Protein 5Y69 (pdb70)

Solvent-accessible surface area: 15820 Å² total

InterPro domains:
  IPR001387 Cro/C1-type, helix-turn-helix domain [PF13443] (6-61)
  IPR010982 Lambda repressor-like, DNA-binding domain superfamily [G3DSA:1.10.260.40] (1-70)
  IPR010982 Lambda repressor-like, DNA-binding domain superfamily [SSF47413] (3-61)

Secondary structure (DSSP, 8-state):
--HHHHHHHHTT--HHHHHHHH---HHHHHHHHHS-GGG-BHHHHHHH------HHHHHHHHHHHHHHHS-GGGHHHHHHHHT---HHHHHHHHHHHHHHHHTT---PPP--HHHHTS--S-HHHHHHHHHHHHHHHHHHHHHHH-/---HHHHHHHHTT--HHHHHHHH---HHHHHHHHTS-GGG-BHHHHHHH------HHHHHHHHHHHHHTTS-GGGHHHHHHHHT---HHHHHHHHHHHHHHHHTT---PPP------S-HHHHHHHHHHHHHHHHHHHHHHH-

Nearest PDB structures (foldseek):
  5y69-assembly1_A  TM=1.007E+00  e=1.979E-20  Listeria monocytogenes J0161
  5y6a-assembly1_B  TM=9.832E-01  e=2.604E-18  Listeria monocytogenes J0161
  5y69-assembly1_B  TM=9.890E-01  e=1.212E-17  Listeria monocytogenes J0161
  5y69-assembly1_B  TM=1.007E+00  e=2.554E-19  Listeria monocytogenes J0161
  5y6a-assembly1_B  TM=9.874E-01  e=4.489E-18  Listeria monocytogenes J0161

B-factor: mean 33.03, std 12.99, range [14.13, 106.72]

Foldseek 3Di:
DFLVQVLQVVQPHDVVVLCVVPVQDPVNVVVVSPDQPVPDDLVNLVSCVVRVPDSVVSSVVSLVVNLQVDCLLPCNCVCVVVVDDDPVLSSLSSVLCVVCVVVVHDDHRDDQPVVVVDDDPDSRVVSVVVSVVSSVVSVVVVVVVD/DAQLVQVLQVVQVHDLVVLCVVPVPDSVVVVVVSPDQLVPDDLVNLVSSVVRVPPSVVSSVSSLLVNLLPDCLLVVNVVCVVVVADDPVLSSLSSVLCVVCVVVVHHDHHDDDDDDDPPSRVVSVVVSVVVSVVSVVVVVVVD

Sequence (289 aa):
IKLLDEFLKKHDLTRYQLSKLTGISQNTLKDQNEKPLNKYTVSILRSLSISGLSVSDVLFELEDIEKNSDDLAGFKHLLDKYKLSFPAQEFELYCLIKEFESANIEVLPFTFNRFENEEHVNIKKDVCKALENAITVLKEKKNELLTIKLLDEFLKKHDLTRYQLSKLTGISQNTLKDQNEKPLNKYTVSILRSLSISGLSVSDVLFELEDIEKNSDDLAGFKHLLDKYKLSFPAQEFELYCLIKEFESANIEVLPFTFNEEHVNIKKDVCKALENAITVLKEKKNELL

Organism: NCBI:txid330399

Radius of gyration: 22.34 Å; Cα contacts (8 Å, |Δi|>4): 302; chains: 2; bounding box: 37×75×50 Å

Structure (mmCIF, N/CA/C/O backbone):
data_5Y69
#
_entry.id   5Y69
#
_cell.length_a   55.049
_cell.length_b   56.529
_cell.length_c   90.326
_cell.angle_alpha   90.00
_cell.angle_beta   90.00
_cell.angle_gamma   90.00
#
_symmetry.space_group_name_H-M   'P 21 21 21'
#
loop_
_entity.id
_entity.type
_entity.pdbx_description
1 polymer 'chain A'
2 water water
#
loop_
_atom_site.group_PDB
_atom_site.id
_atom_site.type_symbol
_atom_site.label_atom_id
_atom_site.label_alt_id
_atom_site.label_comp_id
_atom_site.label_asym_id
_atom_site.label_entity_id
_atom_site.label_seq_id
_atom_site.pdbx_PDB_ins_code
_atom_site.Cartn_x
_atom_site.Cartn_y
_atom_site.Cartn_z
_atom_site.occupancy
_atom_site.B_iso_or_equiv
_atom_site.auth_seq_id
_atom_site.auth_comp_id
_atom_site.auth_asym_id
_atom_site.auth_atom_id
_atom_site.pdbx_PDB_model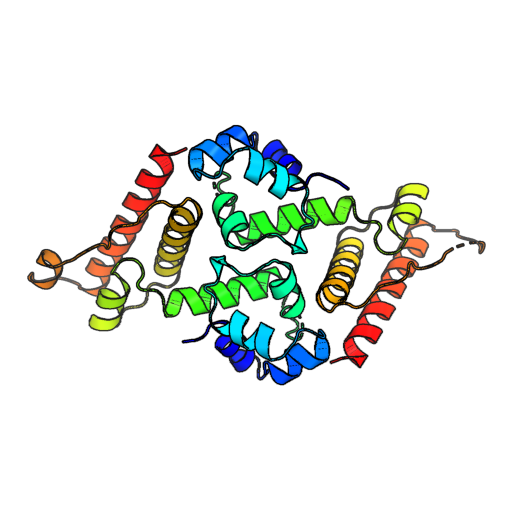_num
ATOM 1 N N . ILE A 1 5 ? 45.058 -4.921 42.707 1.00 75.35 3 ILE A N 1
ATOM 2 C CA . ILE A 1 5 ? 43.844 -4.676 41.938 1.00 70.50 3 ILE A CA 1
ATOM 3 C C . ILE A 1 5 ? 44.016 -3.407 41.097 1.00 59.31 3 ILE A C 1
ATOM 4 O O . ILE A 1 5 ? 43.400 -3.257 40.038 1.00 68.36 3 ILE A O 1
ATOM 9 N N . LYS A 1 6 ? 44.901 -2.532 41.563 1.00 44.76 4 LYS A N 1
ATOM 10 C CA . LYS A 1 6 ? 45.273 -1.292 40.877 1.00 28.99 4 LYS A CA 1
ATOM 11 C C . LYS A 1 6 ? 44.098 -0.314 40.864 1.00 25.91 4 LYS A C 1
ATOM 12 O O . LYS A 1 6 ? 43.210 -0.345 40.002 1.00 23.14 4 LYS A O 1
ATOM 18 N N . LEU A 1 7 ? 44.121 0.575 41.839 1.00 23.65 5 LEU A N 1
ATOM 19 C CA . LEU A 1 7 ? 42.999 1.438 42.118 1.00 19.51 5 LEU A CA 1
ATOM 20 C C . LEU A 1 7 ? 42.663 2.436 40.987 1.00 19.14 5 LEU A C 1
ATOM 21 O O . LEU A 1 7 ? 41.491 2.648 40.652 1.00 17.81 5 LEU A O 1
ATOM 26 N N . LEU A 1 8 ? 43.686 3.054 40.401 1.00 16.94 6 LEU A N 1
ATOM 27 C CA . LEU A 1 8 ? 43.452 4.076 39.394 1.00 22.02 6 LEU A CA 1
ATOM 28 C C . LEU A 1 8 ? 42.820 3.444 38.161 1.00 22.23 6 LEU A C 1
ATOM 29 O O . LEU A 1 8 ? 41.851 3.956 37.617 1.00 21.65 6 LEU A O 1
ATOM 34 N N . ASP A 1 9 ? 43.381 2.323 37.721 1.00 19.19 7 ASP A N 1
ATOM 35 C CA . ASP A 1 9 ? 42.821 1.625 36.570 1.00 23.10 7 ASP A CA 1
ATOM 36 C C . ASP A 1 9 ? 41.397 1.129 36.791 1.00 28.71 7 ASP A C 1
ATOM 37 O O . ASP A 1 9 ? 40.598 1.125 35.855 1.00 27.22 7 ASP A O 1
ATOM 42 N N . GLU A 1 10 ? 41.083 0.682 38.005 1.00 21.52 8 GLU A N 1
ATOM 43 C CA . GLU A 1 10 ? 39.732 0.208 38.281 1.00 26.76 8 GLU A CA 1
ATOM 44 C C . GLU A 1 10 ? 38.731 1.349 38.152 1.00 21.99 8 GLU A C 1
ATOM 45 O O . GLU A 1 10 ? 37.654 1.163 37.592 1.00 23.63 8 GLU A O 1
ATOM 51 N N . PHE A 1 11 ? 39.079 2.517 38.687 1.00 21.63 9 PHE A N 1
ATOM 52 C CA . PHE A 1 11 ? 38.194 3.674 38.592 1.00 24.43 9 PHE A CA 1
ATOM 53 C C . PHE A 1 11 ? 38.016 4.038 37.110 1.00 21.22 9 PHE A C 1
ATOM 54 O O . PHE A 1 11 ? 36.891 4.229 36.638 1.00 23.41 9 PHE A O 1
ATOM 62 N N . LEU A 1 12 ? 39.117 4.099 36.368 1.00 20.52 10 LEU A N 1
ATOM 63 C CA . LEU A 1 12 ? 39.062 4.529 34.969 1.00 30.12 10 LEU A CA 1
ATOM 64 C C . LEU A 1 12 ? 38.237 3.564 34.135 1.00 36.46 10 LEU A C 1
ATOM 65 O O . LEU A 1 12 ? 37.412 3.965 33.301 1.00 29.48 10 LEU A O 1
ATOM 70 N N . LYS A 1 13 ? 38.473 2.283 34.368 1.00 22.06 11 LYS A N 1
ATOM 71 C CA . LYS A 1 13 ? 37.761 1.238 33.644 1.00 27.60 11 LYS A CA 1
ATOM 72 C C . LYS A 1 13 ? 36.267 1.267 33.934 1.00 27.07 11 LYS A C 1
ATOM 73 O O . LYS A 1 13 ? 35.460 1.018 33.037 1.00 29.73 11 LYS A O 1
ATOM 79 N N . LYS A 1 14 ? 35.910 1.546 35.184 1.00 26.31 12 LYS A N 1
ATOM 80 C CA . LYS A 1 14 ? 34.501 1.665 35.570 1.00 37.73 12 LYS A CA 1
ATOM 81 C C . LYS A 1 14 ? 33.781 2.703 34.726 1.00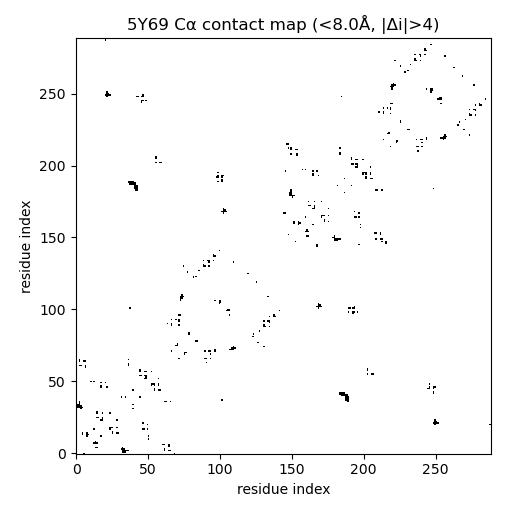 32.76 12 LYS A C 1
ATOM 82 O O . LYS A 1 14 ? 32.581 2.581 34.477 1.00 32.97 12 LYS A O 1
ATOM 88 N N . HIS A 1 15 ? 34.519 3.714 34.281 1.00 25.11 13 HIS A N 1
ATOM 89 C CA . HIS A 1 15 ? 33.945 4.808 33.494 1.00 29.85 13 HIS A CA 1
ATOM 90 C C . HIS A 1 15 ? 34.376 4.778 32.025 1.00 32.54 13 HIS A C 1
ATOM 91 O O . HIS A 1 15 ? 34.280 5.787 31.315 1.00 28.12 13 HIS A O 1
ATOM 98 N N . ASP A 1 16 ? 34.825 3.607 31.580 1.00 31.21 14 ASP A N 1
ATOM 99 C CA . ASP A 1 16 ? 35.295 3.393 30.212 1.00 33.99 14 ASP A CA 1
ATOM 100 C C . ASP A 1 16 ? 36.367 4.403 29.794 1.00 33.05 14 ASP A C 1
ATOM 101 O O . ASP A 1 16 ? 36.374 4.886 28.666 1.00 32.77 14 ASP A O 1
ATOM 106 N N . LEU A 1 17 ? 37.268 4.704 30.723 1.00 26.96 15 LEU A N 1
ATOM 107 C CA . LEU A 1 17 ? 38.398 5.601 30.490 1.00 26.51 15 LEU A CA 1
ATOM 108 C C . LEU A 1 17 ? 39.726 4.855 30.610 1.00 31.94 15 LEU A C 1
ATOM 109 O O . LEU A 1 17 ? 39.770 3.735 31.113 1.00 27.16 15 LEU A O 1
ATOM 114 N N . THR A 1 18 ? 40.803 5.494 30.162 1.00 24.20 16 THR A N 1
ATOM 115 C CA . THR A 1 18 ? 42.137 4.913 30.196 1.00 24.24 16 THR A CA 1
ATOM 116 C C . THR A 1 18 ? 43.153 5.898 30.772 1.00 27.08 16 THR A C 1
ATOM 117 O O . THR A 1 18 ? 42.916 7.105 30.791 1.00 25.37 16 THR A O 1
ATOM 121 N N . ARG A 1 19 ? 44.295 5.399 31.230 1.00 25.91 17 ARG A N 1
ATOM 122 C CA . ARG A 1 19 ? 45.375 6.289 31.651 1.00 29.34 17 ARG A CA 1
ATOM 123 C C . ARG A 1 19 ? 45.899 7.059 30.442 1.00 26.85 17 ARG A C 1
ATOM 124 O O . ARG A 1 19 ? 46.369 8.197 30.551 1.00 24.55 17 ARG A O 1
ATOM 132 N N . TYR A 1 20 ? 45.827 6.414 29.290 1.00 25.70 18 TYR A N 1
ATOM 133 C CA . TYR A 1 20 ? 46.146 7.069 28.029 1.00 26.86 18 TYR A CA 1
ATOM 134 C C . TYR A 1 20 ? 45.392 8.392 27.872 1.00 29.93 18 TYR A C 1
ATOM 135 O O . TYR A 1 20 ? 46.003 9.431 27.614 1.00 26.81 18 TYR A O 1
ATOM 144 N N . GLN A 1 21 ? 44.068 8.348 28.046 1.00 29.42 19 GLN A N 1
ATOM 145 C CA . GLN A 1 21 ? 43.230 9.550 27.921 1.00 25.70 19 GLN A CA 1
ATOM 146 C C . GLN A 1 21 ? 43.538 10.555 29.010 1.00 35.55 19 GLN A C 1
ATOM 147 O O . GLN A 1 21 ? 43.609 11.758 28.755 1.00 25.86 19 GLN A O 1
ATOM 153 N N . LEU A 1 22 ? 43.737 10.057 30.225 1.00 23.65 20 LEU A N 1
ATOM 154 C CA . LEU A 1 22 ? 43.987 10.931 31.361 1.00 24.02 20 LEU A CA 1
ATOM 155 C C . LEU A 1 22 ? 45.286 11.691 31.144 1.00 28.42 20 LEU A C 1
ATOM 156 O O . LEU A 1 22 ? 45.390 12.885 31.457 1.00 25.76 20 LEU A O 1
ATOM 161 N N . SER A 1 23 ? 46.273 11.000 30.583 1.00 25.98 21 SER A N 1
ATOM 162 C CA . SER A 1 23 ? 47.564 11.621 30.323 1.00 27.15 21 SER A CA 1
ATOM 163 C C . SER A 1 23 ? 47.446 12.701 29.249 1.00 28.45 21 SER A C 1
ATOM 164 O O . SER A 1 23 ? 48.055 13.759 29.354 1.00 30.12 21 SER A O 1
ATOM 167 N N . LYS A 1 24 ? 46.666 12.435 28.210 1.00 28.25 22 LYS A N 1
ATOM 168 C CA . LYS A 1 24 ? 46.489 13.427 27.147 1.00 29.96 22 LYS A CA 1
ATOM 169 C C . LYS A 1 24 ? 45.750 14.659 27.667 1.00 30.39 22 LYS A C 1
ATOM 170 O O . LYS A 1 24 ? 46.106 15.789 27.339 1.00 33.71 22 LYS A O 1
ATOM 176 N N . LEU A 1 25 ? 44.738 14.445 28.499 1.00 28.94 23 LEU A N 1
ATOM 177 C CA . LEU A 1 25 ? 43.943 15.566 28.994 1.00 31.49 23 LEU A CA 1
ATOM 178 C C . LEU A 1 25 ? 44.761 16.498 29.888 1.00 39.76 23 LEU A C 1
ATOM 179 O O . LEU A 1 25 ? 44.677 17.725 29.789 1.00 36.70 23 LEU A O 1
ATOM 184 N N . THR A 1 26 ? 45.561 15.889 30.752 1.00 29.91 24 THR A N 1
ATOM 185 C CA . THR A 1 26 ? 46.189 16.597 31.858 1.00 34.05 24 THR A CA 1
ATOM 186 C C . THR A 1 26 ? 47.637 16.987 31.624 1.00 36.24 24 THR A C 1
ATOM 187 O O . THR A 1 26 ? 48.149 17.863 32.305 1.00 35.81 24 THR A O 1
ATOM 191 N N . GLY A 1 27 ? 48.313 16.312 30.700 1.00 36.11 25 GLY A N 1
ATOM 192 C CA . GLY A 1 27 ? 49.729 16.564 30.491 1.00 40.15 25 GLY A CA 1
ATOM 193 C C . GLY A 1 27 ? 50.598 15.796 31.473 1.00 36.66 25 GLY A C 1
ATOM 194 O O . GLY A 1 27 ? 51.821 15.875 31.441 1.00 39.86 25 GLY A O 1
ATOM 195 N N . ILE A 1 28 ? 49.956 15.054 32.365 1.00 40.09 26 ILE A N 1
ATOM 196 C CA . ILE A 1 28 ? 50.666 14.199 33.305 1.00 37.28 26 ILE A CA 1
ATOM 197 C C . ILE A 1 28 ? 51.259 12.995 32.564 1.00 37.92 26 ILE A C 1
ATOM 198 O O . ILE A 1 28 ? 50.567 12.325 31.793 1.00 33.13 26 ILE A O 1
ATOM 203 N N . SER A 1 29 ? 52.535 12.711 32.800 1.00 35.63 27 SER A N 1
ATOM 204 C CA . SER A 1 29 ? 53.235 11.729 31.977 1.00 40.96 27 SER A CA 1
ATOM 205 C C . SER A 1 29 ? 52.753 10.296 32.175 1.00 36.29 27 SER A C 1
ATOM 206 O O . SER A 1 29 ? 52.176 9.957 33.210 1.00 33.71 27 SER A O 1
ATOM 209 N N . GLN A 1 30 ? 53.034 9.462 31.175 1.00 38.61 28 GLN A N 1
ATOM 210 C CA . GLN A 1 30 ? 52.627 8.051 31.155 1.00 46.50 28 GLN A CA 1
ATOM 211 C C . GLN A 1 30 ? 53.216 7.262 32.333 1.00 44.68 28 GLN A C 1
ATOM 212 O O . GLN A 1 30 ? 52.536 6.437 32.943 1.00 36.68 28 GLN A O 1
ATOM 218 N N . ASN A 1 31 ? 54.482 7.516 32.653 1.00 44.86 29 ASN A N 1
ATOM 219 C CA . ASN A 1 31 ? 55.128 6.807 33.757 1.00 43.09 29 ASN A CA 1
ATOM 220 C C . ASN A 1 31 ? 54.664 7.311 35.115 1.00 39.87 29 ASN A C 1
ATOM 221 O O . ASN A 1 31 ? 54.527 6.532 36.054 1.00 40.06 29 ASN A O 1
ATOM 226 N N . THR A 1 32 ? 54.413 8.614 35.220 1.00 44.88 30 THR A N 1
ATOM 227 C CA . THR A 1 32 ? 53.804 9.163 36.436 1.00 44.96 30 THR A CA 1
ATOM 228 C C . THR A 1 32 ? 52.469 8.479 36.742 1.00 38.08 30 THR A C 1
ATOM 229 O O . THR A 1 32 ? 52.166 8.151 37.895 1.00 30.63 30 THR A O 1
ATOM 233 N N . LEU A 1 33 ? 51.666 8.254 35.711 1.00 31.96 31 LEU A N 1
ATOM 234 C CA . LEU A 1 33 ? 50.368 7.634 35.927 1.00 27.98 31 LEU A CA 1
ATOM 235 C C . LEU A 1 33 ? 50.502 6.138 36.212 1.00 28.74 31 LEU A C 1
ATOM 236 O O . LEU A 1 33 ? 49.720 5.581 36.977 1.00 25.41 31 LEU A O 1
ATOM 241 N N . LYS A 1 34 ? 51.482 5.481 35.598 1.00 33.93 32 LYS A N 1
ATOM 242 C CA . LYS A 1 34 ? 51.755 4.091 35.947 1.00 35.32 32 LYS A CA 1
ATOM 243 C C . LYS A 1 34 ? 52.105 4.007 37.443 1.00 33.03 32 LYS A C 1
ATOM 244 O O . LYS A 1 34 ? 51.603 3.143 38.147 1.00 31.96 32 LYS A O 1
ATOM 250 N N . ASP A 1 35 ? 52.941 4.928 37.915 1.00 34.55 33 ASP A N 1
ATOM 251 C CA . ASP A 1 35 ? 53.238 5.063 39.346 1.00 35.06 33 ASP A CA 1
ATOM 252 C C . ASP A 1 35 ? 51.955 5.265 40.156 1.00 38.97 33 ASP A C 1
ATOM 253 O O . ASP A 1 35 ? 51.688 4.529 41.115 1.00 30.34 33 ASP A O 1
ATOM 258 N N . GLN A 1 36 ? 51.158 6.258 39.755 1.00 27.85 34 GLN A N 1
ATOM 259 C CA . GLN A 1 36 ? 49.898 6.557 40.438 1.00 24.35 34 GLN A CA 1
ATOM 260 C C . GLN A 1 36 ? 49.013 5.317 40.587 1.00 23.90 34 GLN A C 1
ATOM 261 O O . GLN A 1 36 ? 48.348 5.137 41.612 1.00 24.53 34 GLN A O 1
ATOM 267 N N . ASN A 1 37 ? 49.016 4.471 39.557 1.00 25.55 35 ASN A N 1
ATOM 268 C CA . ASN A 1 37 ? 48.238 3.233 39.524 1.00 21.46 35 ASN A CA 1
ATOM 269 C C . ASN A 1 37 ? 48.600 2.256 40.658 1.00 27.19 35 ASN A C 1
ATOM 270 O O . ASN A 1 37 ? 47.798 1.396 41.043 1.00 26.39 35 ASN A O 1
ATOM 275 N N . GLU A 1 38 ? 49.814 2.384 41.182 1.00 26.05 36 GLU A N 1
ATOM 276 C CA . GLU A 1 38 ? 50.291 1.485 42.224 1.00 28.47 36 GLU A CA 1
ATOM 277 C C . GLU A 1 38 ? 50.065 2.023 43.627 1.00 27.55 36 GLU A C 1
ATOM 278 O O . GLU A 1 38 ? 50.213 1.301 44.617 1.00 29.20 36 GLU A O 1
ATOM 284 N N . LYS A 1 39 ? 49.757 3.307 43.710 1.00 23.67 37 LYS A N 1
ATOM 285 C CA . LYS A 1 39 ? 49.642 3.983 45.006 1.00 22.36 37 LYS A CA 1
ATOM 286 C C . LYS A 1 39 ? 48.375 3.627 45.775 1.00 28.36 37 LYS A C 1
ATOM 287 O O . LYS A 1 39 ? 47.293 3.576 45.191 1.00 25.31 37 LYS A O 1
ATOM 293 N N . PRO A 1 40 ? 48.484 3.457 47.107 1.00 28.51 38 PRO A N 1
ATOM 294 C CA . PRO A 1 40 ? 47.255 3.332 47.903 1.00 22.54 38 PRO A CA 1
ATOM 295 C C . PRO A 1 40 ? 46.508 4.674 47.947 1.00 18.81 38 PRO A C 1
ATOM 296 O O . PRO A 1 40 ? 47.124 5.722 47.746 1.00 18.86 38 PRO A O 1
ATOM 300 N N . LEU A 1 41 ? 45.208 4.638 48.217 1.00 18.49 39 LEU A N 1
ATOM 301 C CA . LEU A 1 41 ? 44.409 5.859 48.191 1.00 17.49 39 LEU A CA 1
ATOM 302 C C . LEU A 1 41 ? 44.945 6.943 49.119 1.00 20.02 39 LEU A C 1
ATOM 303 O O . LEU A 1 41 ? 44.805 8.143 48.832 1.00 17.54 39 LEU A O 1
ATOM 308 N N . ASN A 1 42 ? 45.587 6.543 50.220 1.00 19.29 40 ASN A N 1
ATOM 309 C CA . ASN A 1 42 ? 46.068 7.531 51.172 1.00 17.33 40 ASN A CA 1
ATOM 310 C C . ASN A 1 42 ? 47.093 8.476 50.534 1.00 22.23 40 ASN A C 1
ATOM 311 O O . ASN A 1 42 ? 47.283 9.599 51.013 1.00 21.19 40 ASN A O 1
ATOM 316 N N . LYS A 1 43 ? 47.726 8.050 49.438 1.00 20.04 41 LYS A N 1
ATOM 317 C CA . LYS A 1 43 ? 48.733 8.911 48.790 1.00 20.83 41 LYS A CA 1
ATOM 318 C C . LYS A 1 43 ? 48.147 9.856 47.717 1.00 16.40 41 LYS A C 1
ATOM 319 O O . LYS A 1 43 ? 48.840 10.747 47.203 1.00 23.44 41 LYS A O 1
ATOM 325 N N . TYR A 1 44 ? 46.876 9.680 47.386 1.00 14.93 42 TYR A N 1
ATOM 326 C CA . TYR A 1 44 ? 46.248 10.503 46.355 1.00 16.12 42 TYR A CA 1
ATOM 327 C C . TYR A 1 44 ? 46.126 11.949 46.800 1.00 22.66 42 TYR A C 1
ATOM 328 O O . TYR A 1 44 ? 45.740 12.223 47.933 1.00 21.49 42 TYR A O 1
ATOM 337 N N . THR A 1 45 ? 46.445 12.871 45.905 1.00 16.68 43 THR A N 1
ATOM 338 C CA . THR A 1 45 ? 46.289 14.288 46.197 1.00 18.70 43 THR A CA 1
ATOM 339 C C . THR A 1 45 ? 44.945 14.798 45.688 1.00 16.75 43 THR A C 1
ATOM 340 O O . THR A 1 45 ? 44.317 14.189 44.810 1.00 20.29 43 THR A O 1
ATOM 344 N N . VAL A 1 46 ? 44.514 15.935 46.214 1.00 17.89 44 VAL A N 1
ATOM 345 C CA . VAL A 1 46 ? 43.298 16.559 45.710 1.00 18.04 44 VAL A CA 1
ATOM 346 C C . VAL A 1 46 ? 43.485 16.883 44.218 1.00 20.06 44 VAL A C 1
ATOM 347 O O . VAL A 1 46 ? 42.538 16.795 43.440 1.00 19.12 44 VAL A O 1
ATOM 351 N N . SER A 1 47 ? 44.714 17.192 43.815 1.00 19.98 45 SER A N 1
ATOM 352 C CA . SER A 1 47 ? 44.987 17.480 42.400 1.00 20.97 45 SER A CA 1
ATOM 353 C C . SER A 1 47 ? 44.580 16.290 41.491 1.00 18.64 45 SER A C 1
ATOM 354 O O . SER A 1 47 ? 43.910 16.485 40.470 1.00 18.93 45 SER A O 1
ATOM 357 N N . ILE A 1 48 ? 44.958 15.066 41.880 1.00 18.05 46 ILE A N 1
ATOM 358 C CA . ILE A 1 48 ? 44.581 13.870 41.131 1.00 18.23 46 ILE A CA 1
ATOM 359 C C . ILE A 1 48 ? 43.070 13.641 41.164 1.00 19.45 46 ILE A C 1
ATOM 360 O O . ILE A 1 48 ? 42.461 13.250 40.157 1.00 18.93 46 ILE A O 1
ATOM 365 N N . LEU A 1 49 ? 42.449 13.920 42.309 1.00 17.88 47 LEU A N 1
ATOM 366 C CA . LEU A 1 49 ? 40.998 13.797 42.406 1.00 17.69 47 LEU A CA 1
ATOM 367 C C . LEU A 1 49 ? 40.321 14.760 41.451 1.00 19.37 47 LEU A C 1
ATOM 368 O O . LEU A 1 49 ? 39.313 14.413 40.826 1.00 18.79 47 LEU A O 1
ATOM 373 N N . ARG A 1 50 ? 40.865 15.971 41.354 1.00 18.07 48 ARG A N 1
ATOM 374 C CA . ARG A 1 50 ? 40.323 16.978 40.450 1.00 17.27 48 ARG A CA 1
ATOM 375 C C . ARG A 1 50 ? 40.473 16.597 38.976 1.00 17.94 48 ARG A C 1
ATOM 376 O O . ARG A 1 50 ? 39.585 16.877 38.173 1.00 22.02 48 ARG A O 1
ATOM 384 N N . SER A 1 51 ? 41.604 15.994 38.624 1.00 19.93 49 SER A N 1
ATOM 385 C CA . SER A 1 51 ? 41.839 15.539 37.251 1.00 22.84 49 SER A CA 1
ATOM 386 C C . SER A 1 51 ? 40.848 14.447 36.852 1.00 22.56 49 SER A C 1
ATOM 387 O O . SER A 1 51 ? 40.275 14.467 35.751 1.00 19.66 49 SER A O 1
ATOM 390 N N . LEU A 1 52 ? 40.652 13.496 37.756 1.00 17.94 50 LEU A N 1
ATOM 391 C CA . LEU A 1 52 ? 39.676 12.430 37.562 1.00 22.89 50 LEU A CA 1
ATOM 392 C C . LEU A 1 52 ? 38.244 12.976 37.499 1.00 23.27 50 LEU A C 1
ATOM 393 O O . LEU A 1 52 ? 37.418 12.454 36.756 1.00 22.15 50 LEU A O 1
ATOM 398 N N . SER A 1 53 ? 37.958 14.007 38.295 1.00 16.44 51 SER A N 1
ATOM 399 C CA . SER A 1 53 ? 36.654 14.647 38.272 1.00 17.13 51 SER A CA 1
ATOM 400 C C . SER A 1 53 ? 36.425 15.241 36.888 1.00 25.18 51 SER A C 1
ATOM 401 O O . SER A 1 53 ? 35.348 15.113 36.303 1.00 22.91 51 SER A O 1
ATOM 412 N N . ILE A 1 55 ? 37.789 14.491 33.943 1.00 23.22 53 ILE A N 1
ATOM 413 C CA . ILE A 1 55 ? 37.657 13.565 32.830 1.00 22.70 53 ILE A CA 1
ATOM 414 C C . ILE A 1 55 ? 36.409 12.688 32.961 1.00 27.89 53 ILE A C 1
ATOM 415 O O . ILE A 1 55 ? 35.859 12.241 31.960 1.00 24.09 53 ILE A O 1
ATOM 420 N N . SER A 1 56 ? 35.948 12.460 34.186 1.00 25.02 54 SER A N 1
ATOM 421 C CA . SER A 1 56 ? 34.876 11.489 34.405 1.00 27.11 54 SER A CA 1
ATOM 422 C C . SER A 1 56 ? 33.500 12.134 34.478 1.00 29.02 54 SER A C 1
ATOM 423 O O . SER A 1 56 ? 32.486 11.453 34.303 1.00 25.13 54 SER A O 1
ATOM 426 N N . GLY A 1 57 ? 33.466 13.434 34.766 1.00 28.64 55 GLY A N 1
ATOM 427 C CA . GLY A 1 57 ? 32.208 14.130 35.001 1.00 30.94 55 GLY A CA 1
ATOM 428 C C . GLY A 1 57 ? 31.645 14.008 36.413 1.00 26.96 55 GLY A C 1
ATOM 429 O O . GLY A 1 57 ? 30.589 14.530 36.706 1.00 30.16 55 GLY A O 1
ATOM 430 N N . LEU A 1 58 ? 32.336 13.300 37.295 1.00 25.08 56 LEU A N 1
ATOM 431 C CA . LEU A 1 58 ? 31.890 13.189 38.680 1.00 20.06 56 LEU A CA 1
ATOM 432 C C . LEU A 1 58 ? 32.423 14.358 39.477 1.00 24.77 56 LEU A C 1
ATOM 433 O O . LEU A 1 58 ? 33.499 14.860 39.158 1.00 24.27 56 LEU A O 1
ATOM 438 N N . SER A 1 59 ? 31.699 14.782 40.513 1.00 22.60 57 SER A N 1
ATOM 439 C CA . SER A 1 59 ? 32.229 15.775 41.446 1.00 24.66 57 SER A CA 1
ATOM 440 C C . SER A 1 59 ? 33.494 15.215 42.091 1.00 26.01 57 SER A C 1
ATOM 441 O O . SER A 1 59 ? 33.686 14.002 42.132 1.00 20.98 57 SER A O 1
ATOM 444 N N . VAL A 1 60 ? 34.366 16.088 42.584 1.00 19.72 58 VAL A N 1
ATOM 445 C CA . VAL A 1 60 ? 35.512 15.624 43.359 1.00 21.43 58 VAL A CA 1
ATOM 446 C C . VAL A 1 60 ? 35.060 14.698 44.496 1.00 23.10 58 VAL A C 1
ATOM 447 O O . VAL A 1 60 ? 35.644 13.626 44.713 1.00 23.12 58 VAL A O 1
ATOM 451 N N . SER A 1 61 ? 34.007 15.106 45.205 1.00 23.18 59 SER A N 1
ATOM 452 C CA . SER A 1 61 ? 33.442 14.288 46.278 1.00 24.05 59 SER A CA 1
ATOM 453 C C . SER A 1 61 ? 33.060 12.875 45.822 1.00 25.97 59 SER A C 1
ATOM 454 O O . SER A 1 61 ? 33.342 11.894 46.515 1.00 21.74 59 SER A O 1
ATOM 457 N N . ASP A 1 62 ? 32.406 12.778 44.667 1.00 24.93 60 ASP A N 1
ATOM 458 C CA . ASP A 1 62 ? 31.946 11.484 44.178 1.00 24.42 60 ASP A CA 1
ATOM 459 C C . ASP A 1 62 ? 33.106 10.648 43.643 1.00 21.34 60 ASP A C 1
ATOM 460 O O . ASP A 1 62 ? 33.091 9.425 43.768 1.00 22.81 60 ASP A O 1
ATOM 465 N N . VAL A 1 63 ? 34.107 11.294 43.045 1.00 15.44 61 VAL A N 1
ATOM 466 C CA . VAL A 1 63 ? 35.336 10.585 42.678 1.00 16.59 61 VAL A CA 1
ATOM 467 C C . VAL A 1 63 ? 35.986 9.942 43.916 1.00 20.99 61 VAL A C 1
ATOM 468 O O . VAL A 1 63 ? 36.333 8.770 43.891 1.00 15.37 61 VAL A O 1
ATOM 472 N N . LEU A 1 64 ? 36.157 10.704 44.997 1.00 16.89 62 LEU A N 1
ATOM 473 C CA . LEU A 1 64 ? 36.765 10.161 46.211 1.00 18.72 62 LEU A CA 1
ATOM 474 C C . LEU A 1 64 ? 35.958 8.983 46.762 1.00 20.44 62 LEU A C 1
ATOM 475 O O . LEU A 1 64 ? 36.537 7.974 47.179 1.00 19.86 62 LEU A O 1
ATOM 480 N N . PHE A 1 65 ? 34.632 9.099 46.738 1.00 20.23 63 PHE A N 1
ATOM 481 C CA . PHE A 1 65 ? 33.788 8.034 47.261 1.00 20.96 63 PHE A CA 1
ATOM 482 C C . PHE A 1 65 ? 33.919 6.752 46.439 1.00 19.42 63 PHE A C 1
ATOM 483 O O . PHE A 1 65 ? 34.010 5.662 47.011 1.00 21.09 63 PHE A O 1
ATOM 491 N N . GLU A 1 66 ? 33.923 6.866 45.111 1.00 22.14 64 GLU A N 1
ATOM 492 C CA . GLU A 1 66 ? 34.113 5.681 44.265 1.00 22.54 64 GLU A CA 1
ATOM 493 C C . GLU A 1 66 ? 35.485 5.044 44.490 1.00 23.49 64 GLU A C 1
ATOM 494 O O . GLU A 1 66 ? 35.592 3.816 44.540 1.00 18.40 64 GLU A O 1
ATOM 500 N N . LEU A 1 67 ? 36.523 5.860 44.659 1.00 17.21 65 LEU A N 1
ATOM 501 C CA . LEU A 1 67 ? 37.861 5.303 44.955 1.00 20.56 65 LEU A CA 1
ATOM 502 C C . LEU A 1 67 ? 37.898 4.604 46.321 1.00 17.81 65 LEU A C 1
ATOM 503 O O . LEU A 1 67 ? 38.531 3.545 46.472 1.00 18.34 65 LEU A O 1
ATOM 508 N N . GLU A 1 68 ? 37.232 5.201 47.312 1.00 16.35 66 GLU A N 1
ATOM 509 C CA . GLU A 1 68 ? 37.128 4.591 48.633 1.00 21.93 66 GLU A CA 1
ATOM 510 C C . GLU A 1 68 ? 36.430 3.244 48.525 1.00 20.79 66 GLU A C 1
ATOM 511 O O . GLU A 1 68 ? 36.858 2.255 49.125 1.00 19.22 66 GLU A O 1
ATOM 517 N N . ASP A 1 69 ? 35.346 3.221 47.756 1.00 20.62 67 ASP A N 1
ATOM 518 C CA . ASP A 1 69 ? 34.556 2.006 47.582 1.00 23.97 67 ASP A CA 1
ATOM 519 C C . ASP A 1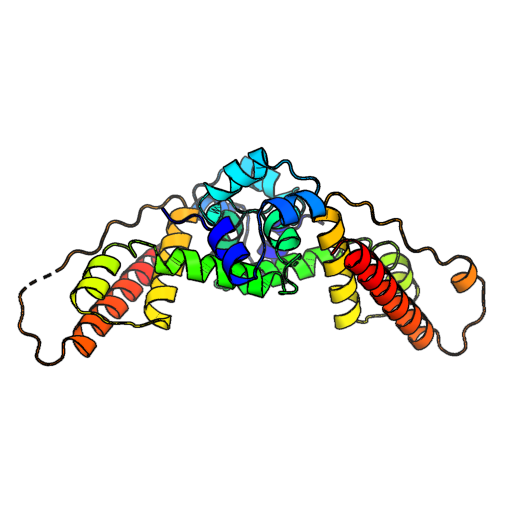 69 ? 35.365 0.894 46.890 1.00 22.05 67 ASP A C 1
ATOM 520 O O . ASP A 1 69 ? 35.309 -0.277 47.289 1.00 21.86 67 ASP A O 1
ATOM 525 N N . ILE A 1 70 ? 36.126 1.264 45.871 1.00 19.66 68 ILE A N 1
ATOM 526 C CA . ILE A 1 70 ? 37.030 0.314 45.221 1.00 23.23 68 ILE A CA 1
ATOM 527 C C . ILE A 1 70 ? 38.096 -0.181 46.186 1.00 20.54 68 ILE A C 1
ATOM 528 O O . ILE A 1 70 ? 38.353 -1.390 46.270 1.00 22.64 68 ILE A O 1
ATOM 533 N N . GLU A 1 71 ? 38.720 0.730 46.925 1.00 17.33 69 GLU A N 1
ATOM 534 C CA . GLU A 1 71 ? 39.748 0.312 47.869 1.00 20.46 69 GLU A CA 1
ATOM 535 C C . GLU A 1 71 ? 39.152 -0.594 48.941 1.00 21.35 69 GLU A C 1
ATOM 536 O O . GLU A 1 71 ? 39.729 -1.651 49.259 1.00 21.44 69 GLU A O 1
ATOM 542 N N . LYS A 1 72 ? 38.004 -0.184 49.492 1.00 16.85 70 LYS A N 1
ATOM 543 C CA . LYS A 1 72 ? 37.324 -0.960 50.529 1.00 20.59 70 LYS A CA 1
ATOM 544 C C . LYS A 1 72 ? 37.083 -2.417 50.094 1.00 22.66 70 LYS A C 1
ATOM 545 O O . LYS A 1 72 ? 37.241 -3.349 50.896 1.00 21.31 70 LYS A O 1
ATOM 551 N N . ASN A 1 73 ? 36.712 -2.615 48.833 1.00 22.63 71 ASN A N 1
ATOM 552 C CA . ASN A 1 73 ? 36.424 -3.957 48.335 1.00 23.79 71 ASN A CA 1
ATOM 553 C C . ASN A 1 73 ? 37.657 -4.828 48.097 1.00 27.34 71 ASN A C 1
ATOM 554 O O . ASN A 1 73 ? 37.529 -6.033 47.903 1.00 28.86 71 ASN A O 1
ATOM 559 N N . SER A 1 74 ? 38.854 -4.251 48.116 1.00 23.99 72 SER A N 1
ATOM 560 C CA . SER A 1 74 ? 40.041 -5.102 48.030 1.00 32.94 72 SER A CA 1
ATOM 561 C C . SER A 1 74 ? 40.826 -5.112 49.345 1.00 29.80 72 SER A C 1
ATOM 562 O O . SER A 1 74 ? 41.809 -5.834 49.487 1.00 31.17 72 SER A O 1
ATOM 565 N N . ASP A 1 75 ? 40.355 -4.352 50.321 1.00 24.06 73 ASP A N 1
ATOM 566 C CA . ASP A 1 75 ? 41.063 -4.225 51.591 1.00 25.30 73 ASP A CA 1
ATOM 567 C C . ASP A 1 75 ? 40.845 -5.432 52.519 1.00 27.11 73 ASP A C 1
ATOM 568 O O . ASP A 1 75 ? 39.781 -6.055 52.521 1.00 22.89 73 ASP A O 1
ATOM 573 N N . ASP A 1 76 ? 41.853 -5.744 53.329 1.00 26.65 74 ASP A N 1
ATOM 574 C CA . ASP A 1 76 ? 41.769 -6.897 54.229 1.00 28.10 74 ASP A CA 1
ATOM 575 C C . ASP A 1 76 ? 40.715 -6.688 55.313 1.00 21.73 74 ASP A C 1
ATOM 576 O O . ASP A 1 76 ? 40.259 -7.646 55.938 1.00 20.26 74 ASP A O 1
ATOM 581 N N . LEU A 1 77 ? 40.337 -5.420 55.521 1.00 18.67 75 LEU A N 1
ATOM 582 C CA . LEU A 1 77 ? 39.407 -5.005 56.576 1.00 21.86 75 LEU A CA 1
ATOM 583 C C . LEU A 1 77 ? 39.791 -5.618 57.909 1.00 22.63 75 LEU A C 1
ATOM 584 O O . LEU A 1 77 ? 38.935 -6.131 58.641 1.00 20.85 75 LEU A O 1
ATOM 589 N N . ALA A 1 78 ? 41.089 -5.579 58.197 1.00 20.79 76 ALA A N 1
ATOM 590 C CA . ALA A 1 78 ? 41.625 -6.070 59.461 1.00 30.26 76 ALA A CA 1
ATOM 591 C C . ALA A 1 78 ? 41.132 -7.477 59.780 1.00 27.50 76 ALA A C 1
ATOM 592 O O . ALA A 1 78 ? 40.747 -7.752 60.915 1.00 26.68 76 ALA A O 1
ATOM 594 N N . GLY A 1 79 ? 41.095 -8.350 58.776 1.00 21.21 77 GLY A N 1
ATOM 595 C CA . GLY A 1 79 ? 40.686 -9.724 59.011 1.00 22.35 77 GLY A CA 1
ATOM 596 C C . GLY A 1 79 ? 39.253 -10.092 58.647 1.00 24.41 77 GLY A C 1
ATOM 597 O O . GLY A 1 79 ? 38.900 -11.278 58.602 1.00 25.84 77 GLY A O 1
ATOM 598 N N . PHE A 1 80 ? 38.413 -9.096 58.394 1.00 22.57 78 PHE A N 1
ATOM 599 C CA . PHE A 1 80 ? 37.013 -9.388 58.104 1.00 24.99 78 PHE A CA 1
ATOM 600 C C . PHE A 1 80 ? 36.790 -9.813 56.674 1.00 25.07 78 PHE A C 1
ATOM 601 O O . PHE A 1 80 ? 35.801 -10.466 56.396 1.00 23.90 78 PHE A O 1
ATOM 609 N N . LYS A 1 81 ? 37.696 -9.446 55.766 1.00 21.15 79 LYS A N 1
ATOM 610 C CA . LYS A 1 81 ? 37.551 -9.874 54.375 1.00 25.02 79 LYS A CA 1
ATOM 611 C C . LYS A 1 81 ? 37.439 -11.401 54.296 1.00 26.41 79 LYS A C 1
ATOM 612 O O . LYS A 1 81 ? 36.581 -11.935 53.601 1.00 24.74 79 LYS A O 1
ATOM 618 N N . HIS A 1 82 ? 38.320 -12.081 55.021 1.00 23.50 80 HIS A N 1
ATOM 619 C CA . HIS A 1 82 ? 38.307 -13.535 55.118 1.00 24.07 80 HIS A CA 1
ATOM 620 C C . HIS A 1 82 ? 36.929 -14.063 55.549 1.00 22.29 80 HIS A C 1
ATOM 621 O O . HIS A 1 82 ? 36.368 -14.973 54.927 1.00 28.60 80 HIS A O 1
ATOM 628 N N . LEU A 1 83 ? 36.388 -13.472 56.606 1.00 21.18 81 LEU A N 1
ATOM 629 C CA . LEU A 1 83 ? 35.133 -13.924 57.190 1.00 24.59 81 LEU A CA 1
ATOM 630 C C . LEU A 1 83 ? 33.962 -13.641 56.240 1.00 25.44 81 LEU A C 1
ATOM 631 O O . LEU A 1 83 ? 33.062 -14.467 56.080 1.00 30.09 81 LEU A O 1
ATOM 636 N N . LEU A 1 84 ? 33.995 -12.483 55.589 1.00 22.85 82 LEU A N 1
ATOM 637 C CA . LEU A 1 84 ? 32.937 -12.112 54.637 1.00 26.73 82 LEU A CA 1
ATOM 638 C C . LEU A 1 84 ? 32.982 -12.938 53.343 1.00 26.05 82 LEU A C 1
ATOM 639 O O . LEU A 1 84 ? 31.944 -13.341 52.802 1.00 30.87 82 LEU A O 1
ATOM 644 N N . ASP A 1 85 ? 34.183 -13.172 52.835 1.00 24.68 83 ASP A N 1
ATOM 645 C CA . ASP A 1 85 ? 34.334 -14.023 51.659 1.00 29.87 83 ASP A CA 1
ATOM 646 C C . ASP A 1 85 ? 33.928 -15.460 51.983 1.00 35.38 83 ASP A C 1
ATOM 647 O O . ASP A 1 85 ? 33.164 -16.086 51.238 1.00 30.23 83 ASP A O 1
ATOM 652 N N . LYS A 1 86 ? 34.425 -15.975 53.106 1.00 33.09 84 LYS A N 1
ATOM 653 C CA . LYS A 1 86 ? 34.184 -17.375 53.458 1.00 34.31 84 LYS A CA 1
ATOM 654 C C . LYS A 1 86 ? 32.699 -17.694 53.548 1.00 33.09 84 LYS A C 1
ATOM 655 O O . LYS A 1 86 ? 32.222 -18.663 52.951 1.00 38.11 84 LYS A O 1
ATOM 661 N N . TYR A 1 87 ? 31.967 -16.871 54.288 1.00 30.20 85 TYR A N 1
ATOM 662 C CA . TYR A 1 87 ? 30.568 -17.152 54.550 1.00 34.24 85 TYR A CA 1
ATOM 663 C C . TYR A 1 87 ? 29.645 -16.467 53.546 1.00 32.42 85 TYR A C 1
ATOM 664 O O . TYR A 1 87 ? 28.423 -16.590 53.652 1.00 32.03 85 TYR A O 1
ATOM 673 N N . LYS A 1 88 ? 30.236 -15.741 52.594 1.00 29.91 86 LYS A N 1
ATOM 674 C CA . LYS A 1 88 ? 29.494 -15.122 51.491 1.00 28.49 86 LYS A CA 1
ATOM 675 C C . LYS A 1 88 ? 28.465 -14.118 51.990 1.00 29.06 86 LYS A C 1
ATOM 676 O O . LYS A 1 88 ? 27.291 -14.172 51.607 1.00 29.56 86 LYS A O 1
ATOM 682 N N . LEU A 1 89 ? 28.919 -13.205 52.841 1.00 25.47 87 LEU A N 1
ATOM 683 C CA . LEU A 1 89 ? 28.053 -12.206 53.453 1.00 26.36 87 LEU A CA 1
ATOM 684 C C . LEU A 1 89 ? 28.393 -10.796 53.005 1.00 27.42 87 LEU A C 1
ATOM 685 O O . LEU A 1 89 ? 29.529 -10.507 52.637 1.00 27.47 87 LEU A O 1
ATOM 690 N N . SER A 1 90 ? 27.401 -9.918 53.048 1.00 27.67 88 SER A N 1
ATOM 691 C CA . SER A 1 90 ? 27.591 -8.523 52.661 1.00 27.28 88 SER A CA 1
ATOM 692 C C . SER A 1 90 ? 26.843 -7.593 53.609 1.00 26.98 88 SER A C 1
ATOM 693 O O . SER A 1 90 ? 25.621 -7.686 53.741 1.00 26.92 88 SER A O 1
ATOM 696 N N . PHE A 1 91 ? 27.586 -6.719 54.278 1.00 21.62 89 PHE A N 1
ATOM 697 C CA . PHE A 1 91 ? 27.004 -5.690 55.138 1.00 21.26 89 PHE A CA 1
ATOM 698 C C . PHE A 1 91 ? 27.577 -4.335 54.756 1.00 23.51 89 PHE A C 1
ATOM 699 O O . PHE A 1 91 ? 28.454 -3.817 55.459 1.00 23.07 89 PHE A O 1
ATOM 707 N N . PRO A 1 92 ? 27.087 -3.758 53.648 1.00 26.53 90 PRO A N 1
ATOM 708 C CA . PRO A 1 92 ? 27.727 -2.587 53.031 1.00 24.18 90 PRO A CA 1
ATOM 709 C C . PRO A 1 92 ? 28.023 -1.421 53.990 1.00 24.97 90 PRO A C 1
ATOM 710 O O . PRO A 1 92 ? 29.161 -0.967 54.021 1.00 21.64 90 PRO A O 1
ATOM 714 N N . ALA A 1 93 ? 27.033 -0.946 54.741 1.00 23.27 91 ALA A N 1
ATOM 715 C CA . ALA A 1 93 ? 27.240 0.207 55.630 1.00 24.96 91 ALA A CA 1
ATOM 716 C C . ALA A 1 93 ? 28.297 -0.073 56.718 1.00 25.02 91 ALA A C 1
ATOM 717 O O . ALA A 1 93 ? 29.170 0.765 57.004 1.00 21.64 91 ALA A O 1
ATOM 719 N N . GLN A 1 94 ? 28.211 -1.244 57.336 1.00 20.08 92 GLN A N 1
ATOM 720 C CA . GLN A 1 94 ? 29.138 -1.600 58.403 1.00 19.19 92 GLN A CA 1
ATOM 721 C C . GLN A 1 94 ? 30.555 -1.820 57.890 1.00 19.72 92 GLN A C 1
ATOM 722 O O . GLN A 1 94 ? 31.533 -1.393 58.529 1.00 20.09 92 GLN A O 1
ATOM 728 N N . GLU A 1 95 ? 30.670 -2.485 56.747 1.00 19.84 93 GLU A N 1
ATOM 729 C CA . GLU A 1 95 ? 31.983 -2.733 56.145 1.00 17.70 93 GLU A CA 1
ATOM 730 C C . GLU A 1 95 ? 32.665 -1.420 55.834 1.00 14.48 93 GLU A C 1
ATOM 731 O O . GLU A 1 95 ? 33.869 -1.287 56.027 1.00 18.91 93 GLU A O 1
ATOM 737 N N . PHE A 1 96 ? 31.902 -0.473 55.306 1.00 18.57 94 PHE A N 1
ATOM 738 C CA . PHE A 1 96 ? 32.465 0.827 54.961 1.00 19.55 94 PHE A CA 1
ATOM 739 C C . PHE A 1 96 ? 32.886 1.622 56.201 1.00 23.62 94 PHE A C 1
ATOM 740 O O . PHE A 1 96 ? 33.945 2.268 56.212 1.00 20.10 94 PHE A O 1
ATOM 748 N N . GLU A 1 97 ? 32.037 1.603 57.224 1.00 18.63 95 GLU A N 1
ATOM 749 C CA . GLU A 1 97 ? 32.377 2.230 58.496 1.00 20.11 95 GLU A CA 1
ATOM 750 C C . GLU A 1 97 ? 33.668 1.617 59.083 1.00 20.82 95 GLU A C 1
ATOM 751 O O . GLU A 1 97 ? 34.526 2.333 59.590 1.00 15.32 95 GLU A O 1
ATOM 757 N N . LEU A 1 98 ? 33.798 0.293 59.037 1.00 17.13 96 LEU A N 1
ATOM 758 C CA . LEU A 1 98 ? 35.009 -0.355 59.544 1.00 18.01 96 LEU A CA 1
ATOM 759 C C . LEU A 1 98 ? 36.224 0.100 58.720 1.00 20.30 96 LEU A C 1
ATOM 760 O O . LEU A 1 98 ? 37.282 0.449 59.260 1.00 17.17 96 LEU A O 1
ATOM 765 N N . TYR A 1 99 ? 36.059 0.087 57.404 1.00 18.54 97 TYR A N 1
ATOM 766 C CA . TYR A 1 99 ? 37.089 0.559 56.498 1.00 20.02 97 TYR A CA 1
ATOM 767 C C . TYR A 1 99 ? 37.544 1.989 56.819 1.00 19.47 97 TYR A C 1
ATOM 768 O O . TYR A 1 99 ? 38.755 2.264 56.869 1.00 20.39 97 TYR A O 1
ATOM 777 N N . CYS A 1 100 ? 36.593 2.905 57.014 1.00 17.02 98 CYS A N 1
ATOM 778 C CA . CYS A 1 100 ? 36.962 4.295 57.293 1.00 21.86 98 CYS A CA 1
ATOM 779 C C . CYS A 1 100 ? 37.765 4.430 58.591 1.00 22.49 98 CYS A C 1
ATOM 780 O O . CYS A 1 100 ? 38.758 5.184 58.641 1.00 19.48 98 CYS A O 1
ATOM 783 N N . LEU A 1 101 ? 37.354 3.696 59.625 1.00 19.92 99 LEU A N 1
ATOM 784 C CA . LEU A 1 101 ? 38.069 3.698 60.911 1.00 18.01 99 LEU A CA 1
ATOM 785 C C . LEU A 1 101 ? 39.494 3.165 60.761 1.00 19.05 99 LEU A C 1
ATOM 786 O O . LEU A 1 101 ? 40.437 3.748 61.288 1.00 17.25 99 LEU A O 1
ATOM 791 N N . ILE A 1 102 ? 39.646 2.048 60.054 1.00 14.71 100 ILE A N 1
ATOM 792 C CA . ILE A 1 102 ? 40.955 1.489 59.784 1.00 19.44 100 ILE A CA 1
ATOM 793 C C . ILE A 1 102 ? 41.847 2.496 59.071 1.00 16.47 100 ILE A C 1
ATOM 794 O O . ILE A 1 102 ? 43.023 2.646 59.413 1.00 17.02 100 ILE A O 1
ATOM 799 N N . LYS A 1 103 ? 41.294 3.187 58.079 1.00 16.24 101 LYS A N 1
ATOM 800 C CA . LYS A 1 103 ? 42.101 4.163 57.348 1.00 17.72 101 LYS A CA 1
ATOM 801 C C . LYS A 1 103 ? 42.394 5.417 58.164 1.00 20.99 101 LYS A C 1
ATOM 802 O O . LYS A 1 103 ? 43.419 6.067 57.939 1.00 16.70 101 LYS A O 1
ATOM 808 N N . GLU A 1 104 ? 41.527 5.764 59.111 1.00 19.00 102 GLU A N 1
ATOM 809 C CA . GLU A 1 104 ? 41.856 6.855 60.038 1.00 21.64 102 GLU A CA 1
ATOM 810 C C . GLU A 1 104 ? 43.098 6.521 60.884 1.00 19.83 102 GLU A C 1
ATOM 811 O O . GLU A 1 104 ? 44.044 7.300 60.963 1.00 21.49 102 GLU A O 1
ATOM 817 N N . PHE A 1 105 ? 43.084 5.355 61.517 1.00 17.18 103 PHE A N 1
ATOM 818 C CA . PHE A 1 105 ? 44.242 4.907 62.298 1.00 20.80 103 PHE A CA 1
ATOM 819 C C . PHE A 1 105 ? 45.524 4.869 61.461 1.00 25.42 103 PHE A C 1
ATOM 820 O O . PHE A 1 105 ? 46.584 5.280 61.932 1.00 25.40 103 PHE A O 1
ATOM 828 N N . GLU A 1 106 ? 45.422 4.381 60.227 1.00 17.60 104 GLU A N 1
ATOM 829 C CA . GLU A 1 106 ? 46.585 4.342 59.340 1.00 20.28 104 GLU A CA 1
ATOM 830 C C . GLU A 1 106 ? 47.113 5.742 59.094 1.00 24.66 104 GLU A C 1
ATOM 831 O O . GLU A 1 106 ? 48.321 5.962 59.081 1.00 22.93 104 GLU A O 1
ATOM 837 N N . SER A 1 107 ? 46.209 6.700 58.917 1.00 20.92 105 SER A N 1
ATOM 838 C CA . SER A 1 107 ? 46.645 8.068 58.637 1.00 20.88 105 SER A CA 1
ATOM 839 C C . SER A 1 107 ? 47.333 8.694 59.850 1.00 25.97 105 SER A C 1
ATOM 840 O O . SER A 1 107 ? 48.093 9.648 59.704 1.00 27.60 105 SER A O 1
ATOM 843 N N . ALA A 1 108 ? 47.055 8.157 61.037 1.00 23.30 106 ALA A N 1
ATOM 844 C CA . ALA A 1 108 ? 47.645 8.623 62.290 1.00 26.71 106 ALA A CA 1
ATOM 845 C C . ALA A 1 108 ? 48.846 7.788 62.705 1.00 28.17 106 ALA A C 1
ATOM 846 O O . ALA A 1 108 ? 49.300 7.882 63.844 1.00 33.13 106 ALA A O 1
ATOM 848 N N . ASN A 1 109 ? 49.343 6.968 61.783 1.00 26.60 107 ASN A N 1
ATOM 849 C CA . ASN A 1 109 ? 50.481 6.080 62.026 1.00 26.77 107 ASN A CA 1
ATOM 850 C C . ASN A 1 109 ? 50.267 5.153 63.211 1.00 33.82 107 ASN A C 1
ATOM 851 O O . ASN A 1 109 ? 51.183 4.905 63.992 1.00 36.85 107 ASN A O 1
ATOM 856 N N . ILE A 1 110 ? 49.047 4.640 63.336 1.00 28.17 108 ILE A N 1
ATOM 857 C CA . ILE A 1 110 ? 48.721 3.749 64.442 1.00 31.00 108 ILE A CA 1
ATOM 858 C C . ILE A 1 110 ? 48.367 2.392 63.896 1.00 31.05 108 ILE A C 1
ATOM 859 O O . ILE A 1 110 ? 47.455 2.265 63.073 1.00 29.90 108 ILE A O 1
ATOM 864 N N . GLU A 1 111 ? 49.082 1.367 64.347 1.00 33.23 109 GLU A N 1
ATOM 865 C CA . GLU A 1 111 ? 48.833 0.028 63.825 1.00 36.73 109 GLU A CA 1
ATOM 866 C C . GLU A 1 111 ? 47.469 -0.499 64.273 1.00 34.24 109 GLU A C 1
ATOM 867 O O . GLU A 1 111 ? 47.063 -0.329 65.425 1.00 34.97 109 GLU A O 1
ATOM 873 N N . VAL A 1 112 ? 46.750 -1.120 63.347 1.00 31.08 110 VAL A N 1
ATOM 874 C CA . VAL A 1 112 ? 45.532 -1.833 63.697 1.00 31.00 110 VAL A CA 1
ATOM 875 C C . VAL A 1 112 ? 45.818 -3.308 63.540 1.00 31.46 110 VAL A C 1
ATOM 876 O O . VAL A 1 112 ? 45.933 -3.792 62.420 1.00 32.50 110 VAL A O 1
ATOM 880 N N . LEU A 1 113 ? 45.953 -4.009 64.659 1.00 31.06 111 LEU A N 1
ATOM 881 C CA . LEU A 1 113 ? 46.164 -5.454 64.631 1.00 34.99 111 LEU A CA 1
ATOM 882 C C . LEU A 1 113 ? 44.925 -6.153 64.071 1.00 32.14 111 LEU A C 1
ATOM 883 O O . LEU A 1 113 ? 43.797 -5.749 64.352 1.00 27.83 111 LEU A O 1
ATOM 888 N N . PRO A 1 114 ? 45.128 -7.209 63.271 1.00 33.27 112 PRO A N 1
ATOM 889 C CA . PRO A 1 114 ? 43.983 -7.872 62.642 1.00 29.11 112 PRO A CA 1
ATOM 890 C C . PRO A 1 114 ? 43.038 -8.452 63.678 1.00 25.62 112 PRO A C 1
ATOM 891 O O . PRO A 1 114 ? 43.510 -8.975 64.685 1.00 27.19 112 PRO A O 1
ATOM 895 N N . PHE A 1 115 ? 41.733 -8.345 63.452 1.00 23.86 113 PHE A N 1
ATOM 896 C CA . PHE A 1 115 ? 40.793 -9.130 64.233 1.00 26.73 113 PHE A CA 1
ATOM 897 C C . PHE A 1 115 ? 40.967 -10.576 63.794 1.00 30.22 113 PHE A C 1
ATOM 898 O O . PHE A 1 115 ? 41.183 -10.833 62.617 1.00 28.25 113 PHE A O 1
ATOM 906 N N . THR A 1 116 ? 40.916 -11.502 64.742 1.00 31.73 114 THR A N 1
ATOM 907 C CA . THR A 1 116 ? 41.053 -12.924 64.438 1.00 33.27 114 THR A CA 1
ATOM 908 C C . THR A 1 116 ? 39.869 -13.679 65.037 1.00 29.11 114 THR A C 1
ATOM 909 O O . THR A 1 116 ? 39.200 -13.170 65.936 1.00 28.77 114 THR A O 1
ATOM 913 N N . PHE A 1 117 ? 39.599 -14.881 64.533 1.00 27.61 115 PHE A N 1
ATOM 914 C CA . PHE A 1 117 ? 38.321 -15.532 64.810 1.00 26.26 115 PHE A CA 1
ATOM 915 C C . PHE A 1 117 ? 38.423 -17.020 64.998 1.00 28.49 115 PHE A C 1
ATOM 916 O O . PHE A 1 117 ? 37.507 -17.756 64.638 1.00 35.46 115 PHE A O 1
ATOM 924 N N . ASN A 1 118 ? 39.528 -17.492 65.544 1.00 38.53 116 ASN A N 1
ATOM 925 C CA . ASN A 1 118 ? 39.686 -18.933 65.527 1.00 39.25 116 ASN A CA 1
ATOM 926 C C . ASN A 1 118 ? 38.702 -19.650 66.448 1.00 38.35 116 ASN A C 1
ATOM 927 O O . ASN A 1 118 ? 38.258 -20.749 66.120 1.00 35.11 116 ASN A O 1
ATOM 932 N N . ARG A 1 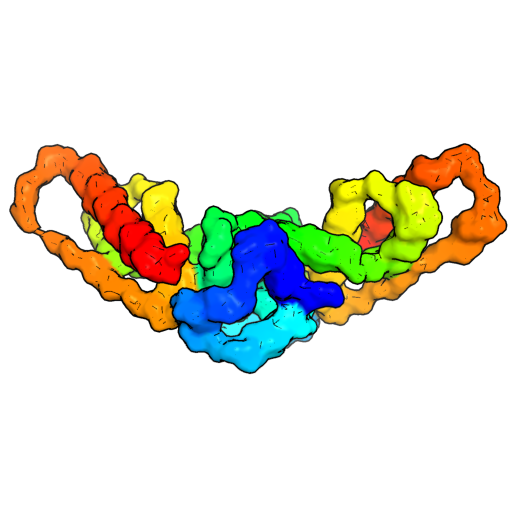119 ? 38.326 -19.041 67.563 1.00 31.00 117 ARG A N 1
ATOM 933 C CA . ARG A 1 119 ? 37.260 -19.626 68.366 1.00 38.74 117 ARG A CA 1
ATOM 934 C C . ARG A 1 119 ? 35.904 -19.567 67.633 1.00 33.10 117 ARG A C 1
ATOM 935 O O . ARG A 1 119 ? 35.192 -20.571 67.552 1.00 36.25 117 ARG A O 1
ATOM 943 N N . PHE A 1 120 ? 35.568 -18.397 67.089 1.00 31.64 118 PHE A N 1
ATOM 944 C CA . PHE A 1 120 ? 34.368 -18.213 66.268 1.00 27.04 118 PHE A CA 1
ATOM 945 C C . PHE A 1 120 ? 34.270 -19.282 65.169 1.00 30.58 118 PHE A C 1
ATOM 946 O O . PHE A 1 120 ? 33.223 -19.886 64.966 1.00 31.76 118 PHE A O 1
ATOM 954 N N . GLU A 1 121 ? 35.365 -19.539 64.469 1.00 27.48 119 GLU A N 1
ATOM 955 C CA . GLU A 1 121 ? 35.290 -20.460 63.345 1.00 29.89 119 GLU A CA 1
ATOM 956 C C . GLU A 1 121 ? 35.323 -21.915 63.778 1.00 37.31 119 GLU A C 1
ATOM 957 O O . GLU A 1 121 ? 35.058 -22.816 62.980 1.00 46.67 119 GLU A O 1
ATOM 963 N N . ASN A 1 122 ? 35.639 -22.142 65.046 1.00 34.13 120 ASN A N 1
ATOM 964 C CA . ASN A 1 122 ? 35.705 -23.501 65.557 1.00 37.91 120 ASN A CA 1
ATOM 965 C C . ASN A 1 122 ? 34.536 -23.786 66.494 1.00 43.55 120 ASN A C 1
ATOM 966 O O . ASN A 1 122 ? 34.583 -24.709 67.313 1.00 52.04 120 ASN A O 1
ATOM 971 N N . GLU A 1 123 ? 33.482 -22.992 66.350 1.00 36.22 121 GLU A N 1
ATOM 972 C CA . GLU A 1 123 ? 32.255 -23.157 67.120 1.00 46.73 121 GLU A CA 1
ATOM 973 C C . GLU A 1 123 ? 31.032 -23.195 66.215 1.00 36.95 121 GLU A C 1
ATOM 974 O O . GLU A 1 123 ? 31.071 -22.737 65.079 1.00 39.59 121 GLU A O 1
ATOM 980 N N . GLU A 1 124 ? 29.955 -23.767 66.742 1.00 39.98 122 GLU A N 1
ATOM 981 C CA . GLU A 1 124 ? 28.677 -23.842 66.067 1.00 39.11 122 GLU A CA 1
ATOM 982 C C . GLU A 1 124 ? 27.910 -22.516 66.209 1.00 48.49 122 GLU A C 1
ATOM 983 O O . GLU A 1 124 ? 27.959 -21.868 67.252 1.00 47.23 122 GLU A O 1
ATOM 989 N N . HIS A 1 125 ? 27.220 -22.102 65.156 1.00 48.30 123 HIS A N 1
ATOM 990 C CA . HIS A 1 125 ? 26.438 -20.871 65.212 1.00 50.36 123 HIS A CA 1
ATOM 991 C C . HIS A 1 125 ? 24.950 -21.134 64.914 1.00 53.15 123 HIS A C 1
ATOM 992 O O . HIS A 1 125 ? 24.617 -21.922 64.025 1.00 48.07 123 HIS A O 1
ATOM 999 N N . VAL A 1 126 ? 24.062 -20.481 65.667 1.00 50.25 124 VAL A N 1
ATOM 1000 C CA . VAL A 1 126 ? 22.618 -20.560 65.405 1.00 50.30 124 VAL A CA 1
ATOM 1001 C C . VAL A 1 126 ? 22.311 -19.898 64.052 1.00 54.16 124 VAL A C 1
ATOM 1002 O O . VAL A 1 126 ? 21.667 -20.488 63.182 1.00 54.54 124 VAL A O 1
ATOM 1006 N N . ASN A 1 127 ? 22.790 -18.670 63.886 1.00 48.81 125 ASN A N 1
ATOM 1007 C CA . ASN A 1 127 ? 22.644 -17.938 62.627 1.00 41.63 125 ASN A CA 1
ATOM 1008 C C . ASN A 1 127 ? 23.963 -17.259 62.262 1.00 44.28 125 ASN A C 1
ATOM 1009 O O . ASN A 1 127 ? 24.355 -16.291 62.910 1.00 39.82 125 ASN A O 1
ATOM 1014 N N . ILE A 1 128 ? 24.640 -17.757 61.229 1.00 26.17 126 ILE A N 1
ATOM 1015 C CA . ILE A 1 128 ? 25.981 -17.281 60.909 1.00 38.40 126 ILE A CA 1
ATOM 1016 C C . ILE A 1 128 ? 25.962 -15.827 60.429 1.00 36.60 126 ILE A C 1
ATOM 1017 O O . ILE A 1 128 ? 26.814 -15.026 60.837 1.00 29.96 126 ILE A O 1
ATOM 1022 N N . LYS A 1 129 ? 24.977 -15.475 59.604 1.00 31.09 127 LYS A N 1
ATOM 1023 C CA . LYS A 1 129 ? 24.863 -14.094 59.129 1.00 26.58 127 LYS A CA 1
ATOM 1024 C C . LYS A 1 129 ? 24.685 -13.151 60.308 1.00 29.40 127 LYS A C 1
ATOM 1025 O O . LYS A 1 129 ? 25.370 -12.136 60.404 1.00 28.24 127 LYS A O 1
ATOM 1031 N N . LYS A 1 130 ? 23.772 -13.490 61.215 1.00 29.43 128 LYS A N 1
ATOM 1032 C CA . LYS A 1 130 ? 23.578 -12.671 62.405 1.00 29.51 128 LYS A CA 1
ATOM 1033 C C . LYS A 1 130 ? 24.859 -12.603 63.242 1.00 30.16 128 LYS A C 1
ATOM 1034 O O . LYS A 1 130 ? 25.206 -11.548 63.780 1.00 29.09 128 LYS A O 1
ATOM 1040 N N . ASP A 1 131 ? 25.561 -13.725 63.351 1.00 26.21 129 ASP A N 1
ATOM 1041 C CA . ASP A 1 131 ? 26.746 -13.773 64.207 1.00 27.79 129 ASP A CA 1
ATOM 1042 C C . ASP A 1 131 ? 27.912 -12.983 63.619 1.00 25.15 129 ASP A C 1
ATOM 1043 O O . ASP A 1 131 ? 28.695 -12.365 64.351 1.00 26.32 129 ASP A O 1
ATOM 1048 N N . VAL A 1 132 ? 28.047 -13.005 62.302 1.00 23.63 130 VAL A N 1
ATOM 1049 C CA . VAL A 1 132 ? 29.131 -12.244 61.695 1.00 30.41 130 VAL A CA 1
ATOM 1050 C C . VAL A 1 132 ? 28.790 -10.757 61.764 1.00 21.87 130 VAL A C 1
ATOM 1051 O O . VAL A 1 132 ? 29.673 -9.925 61.976 1.00 24.52 130 VAL A O 1
ATOM 1055 N N . CYS A 1 133 ? 27.516 -10.424 61.572 1.00 19.42 131 CYS A N 1
ATOM 1056 C CA . CYS A 1 133 ? 27.077 -9.033 61.707 1.00 26.04 131 CYS A CA 1
ATOM 1057 C C . CYS A 1 133 ? 27.444 -8.518 63.093 1.00 27.21 131 CYS A C 1
ATOM 1058 O O . CYS A 1 133 ? 28.018 -7.449 63.232 1.00 23.93 131 CYS A O 1
ATOM 1061 N N . LYS A 1 134 ? 27.120 -9.304 64.115 1.00 21.23 132 LYS A N 1
ATOM 1062 C CA . LYS A 1 134 ? 27.420 -8.927 65.484 1.00 25.21 132 LYS A CA 1
ATOM 1063 C C . LYS A 1 134 ? 28.931 -8.766 65.677 1.00 23.59 132 LYS A C 1
ATOM 1064 O O . LYS A 1 134 ? 29.372 -7.816 66.323 1.00 21.20 132 LYS A O 1
ATOM 1070 N N . ALA A 1 135 ? 29.728 -9.669 65.102 1.00 19.03 133 ALA A N 1
ATOM 1071 C CA . ALA A 1 135 ? 31.180 -9.572 65.256 1.00 20.39 133 ALA A CA 1
ATOM 1072 C C . ALA A 1 135 ? 31.703 -8.292 64.604 1.00 22.63 133 ALA A C 1
ATOM 1073 O O . ALA A 1 135 ? 32.596 -7.632 65.130 1.00 21.04 133 ALA A O 1
ATOM 1075 N N . LEU A 1 136 ? 31.130 -7.938 63.459 1.00 22.80 134 LEU A N 1
ATOM 1076 C CA . LEU A 1 136 ? 31.526 -6.728 62.753 1.00 21.78 134 LEU A CA 1
ATOM 1077 C C . LEU A 1 136 ? 31.131 -5.459 63.527 1.00 20.92 134 LEU A C 1
ATOM 1078 O O . LEU A 1 136 ? 31.905 -4.498 63.601 1.00 19.28 134 LEU A O 1
ATOM 1083 N N . GLU A 1 137 ? 29.922 -5.446 64.083 1.00 17.33 135 GLU A N 1
ATOM 1084 C CA . GLU A 1 137 ? 29.497 -4.322 64.913 1.00 21.20 135 GLU A CA 1
ATOM 1085 C C . GLU A 1 137 ? 30.407 -4.193 66.129 1.00 24.08 135 GLU A C 1
ATOM 1086 O O . GLU A 1 137 ? 30.812 -3.086 66.488 1.00 20.75 135 GLU A O 1
ATOM 1092 N N . ASN A 1 138 ? 30.735 -5.325 66.753 1.00 20.61 136 ASN A N 1
ATOM 1093 C CA . ASN A 1 138 ? 31.640 -5.330 67.907 1.00 21.76 136 ASN A CA 1
ATOM 1094 C C . ASN A 1 138 ? 33.034 -4.794 67.563 1.00 26.12 136 ASN A C 1
ATOM 1095 O O . ASN A 1 138 ? 33.621 -4.084 68.363 1.00 21.93 136 ASN A O 1
ATOM 1100 N N . ALA A 1 139 ? 33.545 -5.112 66.370 1.00 20.87 137 ALA A N 1
ATOM 1101 C CA . ALA A 1 139 ? 34.846 -4.598 65.912 1.00 17.58 137 ALA A CA 1
ATOM 1102 C C . ALA A 1 139 ? 34.812 -3.083 65.657 1.00 16.83 137 ALA A C 1
ATOM 1103 O O . ALA A 1 139 ? 35.771 -2.367 65.968 1.00 20.12 137 ALA A O 1
ATOM 1105 N N . ILE A 1 140 ? 33.716 -2.610 65.080 1.00 15.71 138 ILE A N 1
ATOM 1106 C CA . ILE A 1 140 ? 33.513 -1.177 64.895 1.00 16.80 138 ILE A CA 1
ATOM 1107 C C . ILE A 1 140 ? 33.546 -0.463 66.255 1.00 18.04 138 ILE A C 1
ATOM 1108 O O . ILE A 1 140 ? 34.183 0.582 66.412 1.00 19.11 138 ILE A O 1
ATOM 1113 N N . THR A 1 141 ? 32.860 -1.036 67.236 1.00 20.32 139 THR A N 1
ATOM 1114 C CA . THR A 1 141 ? 32.801 -0.436 68.560 1.00 21.25 139 THR A CA 1
ATOM 1115 C C . THR A 1 141 ? 34.197 -0.373 69.177 1.00 20.02 139 THR A C 1
ATOM 1116 O O . THR A 1 141 ? 34.579 0.657 69.720 1.00 18.29 139 THR A O 1
ATOM 1120 N N . VAL A 1 142 ? 34.964 -1.463 69.113 1.00 20.53 140 VAL A N 1
ATOM 1121 C CA . VAL A 1 142 ? 36.314 -1.409 69.702 1.00 19.82 140 VAL A CA 1
ATOM 1122 C C . VAL A 1 142 ? 37.200 -0.362 69.053 1.00 18.29 140 VAL A C 1
ATOM 1123 O O . VAL A 1 142 ? 38.009 0.290 69.733 1.00 19.27 140 VAL A O 1
ATOM 1127 N N . LEU A 1 143 ? 37.079 -0.227 67.734 1.00 18.02 141 LEU A N 1
ATOM 1128 C CA . LEU A 1 143 ? 37.867 0.777 67.029 1.00 18.77 141 LEU A CA 1
ATOM 1129 C C . LEU A 1 143 ? 37.415 2.193 67.402 1.00 20.04 141 LEU A C 1
ATOM 1130 O O . LEU A 1 143 ? 38.250 3.078 67.564 1.00 18.38 141 LEU A O 1
ATOM 1135 N N . LYS A 1 144 ? 36.109 2.409 67.586 1.00 19.23 142 LYS A N 1
ATOM 1136 C CA . LYS A 1 144 ? 35.640 3.721 68.067 1.00 21.55 142 LYS A CA 1
ATOM 1137 C C . LYS A 1 144 ? 36.166 4.048 69.468 1.00 19.22 142 LYS A C 1
ATOM 1138 O O . LYS A 1 144 ? 36.477 5.197 69.776 1.00 20.44 142 LYS A O 1
ATOM 1144 N N . GLU A 1 145 ? 36.232 3.039 70.325 1.00 19.02 143 GLU A N 1
ATOM 1145 C CA . GLU A 1 145 ? 36.688 3.232 71.700 1.00 19.65 143 GLU A CA 1
ATOM 1146 C C . GLU A 1 145 ? 38.185 3.500 71.720 1.00 21.88 143 GLU A C 1
ATOM 1147 O O . GLU A 1 145 ? 38.660 4.352 72.473 1.00 24.55 143 GLU A O 1
ATOM 1153 N N . LYS A 1 146 ? 38.912 2.798 70.857 1.00 19.48 144 LYS A N 1
ATOM 1154 C CA . LYS A 1 146 ? 40.344 3.011 70.664 1.00 23.86 144 LYS A CA 1
ATOM 1155 C C . LYS A 1 146 ? 40.592 4.438 70.165 1.00 21.90 144 LYS A C 1
ATOM 1156 O O . LYS A 1 146 ? 41.481 5.122 70.655 1.00 23.52 144 LYS A O 1
ATOM 1162 N N . LYS A 1 147 ? 39.799 4.895 69.195 1.00 18.58 145 LYS A N 1
ATOM 1163 C CA . LYS A 1 147 ? 39.929 6.271 68.729 1.00 22.60 145 LYS A CA 1
ATOM 1164 C C . LYS A 1 147 ? 39.633 7.268 69.858 1.00 27.35 145 LYS A C 1
ATOM 1165 O O . LYS A 1 147 ? 40.337 8.278 70.030 1.00 23.95 145 LYS A O 1
ATOM 1171 N N . ASN A 1 148 ? 38.577 6.994 70.619 1.00 24.03 146 ASN A N 1
ATOM 1172 C CA . ASN A 1 148 ? 38.166 7.912 71.674 1.00 28.82 146 ASN A CA 1
ATOM 1173 C C . ASN A 1 148 ? 39.255 8.123 72.731 1.00 27.33 146 ASN A C 1
ATOM 1174 O O . ASN A 1 148 ? 39.385 9.223 73.281 1.00 29.24 146 ASN A O 1
ATOM 1179 N N . GLU A 1 149 ? 40.034 7.081 73.009 1.00 25.32 147 GLU A N 1
ATOM 1180 C CA . GLU A 1 149 ? 41.111 7.180 73.997 1.00 29.01 147 GLU A CA 1
ATOM 1181 C C . GLU A 1 149 ? 42.206 8.139 73.528 1.00 34.80 147 GLU A C 1
ATOM 1182 O O . GLU A 1 149 ? 42.994 8.635 74.334 1.00 38.85 147 GLU A O 1
ATOM 1188 N N . LEU A 1 150 ? 42.249 8.399 72.223 1.00 31.39 148 LEU A N 1
ATOM 1189 C CA . LEU A 1 150 ? 43.244 9.306 71.659 1.00 32.18 148 LEU A CA 1
ATOM 1190 C C . LEU A 1 150 ? 42.770 10.751 71.536 1.00 42.24 148 LEU A C 1
ATOM 1191 O O . LEU A 1 150 ? 43.570 11.630 71.243 1.00 42.81 148 LEU A O 1
ATOM 1196 N N . LEU A 1 151 ? 41.478 10.992 71.745 1.00 42.30 149 LEU A N 1
ATOM 1197 C CA . LEU A 1 151 ? 40.898 12.323 71.548 1.00 50.67 149 LEU A CA 1
ATOM 1198 C C . LEU A 1 151 ? 40.669 13.079 72.849 1.00 57.97 149 LEU A C 1
ATOM 1199 O O . LEU A 1 151 ? 40.884 12.556 73.942 1.00 56.82 149 LEU A O 1
ATOM 1213 N N . THR B 1 4 ? 46.363 34.258 50.243 1.00 54.39 2 THR B N 1
ATOM 1214 C CA . THR B 1 4 ? 47.021 32.981 50.488 1.00 53.05 2 THR B CA 1
ATOM 1215 C C . THR B 1 4 ? 46.652 32.514 51.892 1.00 56.33 2 THR B C 1
ATOM 1216 O O . THR B 1 4 ? 47.486 32.502 52.802 1.00 55.61 2 THR B O 1
ATOM 1220 N N . ILE B 1 5 ? 45.389 32.148 52.069 1.00 57.68 3 ILE B N 1
ATOM 1221 C CA . ILE B 1 5 ? 44.890 31.800 53.391 1.00 56.53 3 ILE B CA 1
ATOM 1222 C C . ILE B 1 5 ? 45.448 30.442 53.824 1.00 47.97 3 ILE B C 1
ATOM 1223 O O . ILE B 1 5 ? 45.744 29.574 52.992 1.00 45.01 3 ILE B O 1
ATOM 1228 N N . LYS B 1 6 ? 45.625 30.282 55.132 1.00 42.20 4 LYS B N 1
ATOM 1229 C CA . LYS B 1 6 ? 46.202 29.063 55.685 1.00 33.89 4 LYS B CA 1
ATOM 1230 C C . LYS B 1 6 ? 45.096 28.061 55.932 1.00 34.26 4 LYS B C 1
ATOM 1231 O O . LYS B 1 6 ? 44.392 28.118 56.950 1.00 30.09 4 LYS B O 1
ATOM 1237 N N . LEU B 1 7 ? 44.947 27.153 54.977 1.00 31.55 5 LEU B N 1
ATOM 1238 C CA . LEU B 1 7 ? 43.806 26.267 54.919 1.00 29.50 5 LEU B CA 1
ATOM 1239 C C . LEU B 1 7 ? 43.690 25.411 56.152 1.00 25.31 5 LEU B C 1
ATOM 1240 O O . LEU B 1 7 ? 42.604 25.260 56.711 1.00 31.59 5 LEU B O 1
ATOM 1245 N N . LEU B 1 8 ? 44.811 24.825 56.549 1.00 24.15 6 LEU B N 1
ATOM 1246 C CA . LEU B 1 8 ? 44.807 23.907 57.678 1.00 29.94 6 LEU B CA 1
ATOM 1247 C C . LEU B 1 8 ? 44.371 24.636 58.955 1.00 25.21 6 LEU B C 1
ATOM 1248 O O . LEU B 1 8 ? 43.477 24.168 59.668 1.00 25.27 6 LEU B O 1
ATOM 1253 N N . ASP B 1 9 ? 44.962 25.793 59.238 1.00 28.87 7 ASP B N 1
ATOM 1254 C CA . ASP B 1 9 ? 44.580 26.514 60.444 1.00 30.21 7 ASP B CA 1
ATOM 1255 C C . ASP B 1 9 ? 43.125 26.955 60.411 1.00 33.21 7 ASP B C 1
ATOM 1256 O O . ASP B 1 9 ? 42.458 26.929 61.441 1.00 34.45 7 ASP B O 1
ATOM 1261 N N . GLU B 1 10 ? 42.625 27.339 59.235 1.00 30.61 8 GLU B N 1
ATOM 1262 C CA . GLU B 1 10 ? 41.249 27.820 59.148 1.00 31.70 8 GLU B CA 1
ATOM 1263 C C . GLU B 1 10 ? 40.308 26.688 59.479 1.00 31.99 8 GLU B C 1
ATOM 1264 O O . GLU B 1 10 ? 39.316 26.887 60.175 1.00 31.51 8 GLU B O 1
ATOM 1270 N N . PHE B 1 11 ? 40.646 25.497 58.997 1.00 25.65 9 PHE B N 1
ATOM 1271 C CA . PHE B 1 11 ? 39.817 24.330 59.247 1.00 27.75 9 PHE B CA 1
ATOM 1272 C C . PHE B 1 11 ? 39.825 24.012 60.735 1.00 25.09 9 PHE B C 1
ATOM 1273 O O . PHE B 1 11 ? 38.770 23.842 61.345 1.00 28.04 9 PHE B O 1
ATOM 1281 N N . LEU B 1 12 ? 41.019 23.925 61.309 1.00 28.77 10 LEU B N 1
ATOM 1282 C CA . LEU B 1 12 ? 41.151 23.555 62.711 1.00 31.63 10 LEU B CA 1
ATOM 1283 C C . LEU B 1 12 ? 40.471 24.584 63.593 1.00 35.23 10 LEU B C 1
ATOM 1284 O O . LEU B 1 12 ? 39.781 24.217 64.542 1.00 33.09 10 LEU B O 1
ATOM 1289 N N . LYS B 1 13 ? 40.660 25.866 63.274 1.00 32.38 11 LYS B N 1
ATOM 1290 C CA . LYS B 1 13 ? 40.053 26.942 64.053 1.00 38.90 11 LYS B CA 1
ATOM 1291 C C . LYS B 1 13 ? 38.530 26.829 64.093 1.00 30.17 11 LYS B C 1
ATOM 1292 O O . LYS B 1 13 ? 37.922 27.046 65.145 1.00 34.46 11 LYS B O 1
ATOM 1298 N N . LYS B 1 14 ? 37.924 26.472 62.965 1.00 29.48 12 LYS B N 1
ATOM 1299 C CA . LYS B 1 14 ? 36.477 26.314 62.895 1.00 34.63 12 LYS B CA 1
ATOM 1300 C C . LYS B 1 14 ? 35.983 25.154 63.757 1.00 36.78 12 LYS B C 1
ATOM 1301 O O . LYS B 1 14 ? 34.801 25.098 64.099 1.00 35.97 12 LYS B O 1
ATOM 1307 N N . HIS B 1 15 ? 36.883 24.241 64.115 1.00 33.49 13 HIS B N 1
ATOM 1308 C CA . HIS B 1 15 ? 36.498 23.094 64.935 1.00 32.08 13 HIS B CA 1
ATOM 1309 C C . HIS B 1 15 ? 37.136 23.118 66.311 1.00 35.62 13 HIS B C 1
ATOM 1310 O O . HIS B 1 15 ? 37.225 22.086 66.978 1.00 39.03 13 HIS B O 1
ATOM 1317 N N . ASP B 1 16 ? 37.539 24.315 66.732 1.00 31.20 14 ASP B N 1
ATOM 1318 C CA . ASP B 1 16 ? 38.165 24.549 68.029 1.00 33.18 14 ASP B CA 1
ATOM 1319 C C . ASP B 1 16 ? 39.326 23.608 68.241 1.00 31.81 14 ASP B C 1
ATOM 1320 O O . ASP B 1 16 ? 39.519 23.070 69.331 1.00 34.32 14 ASP B O 1
ATOM 1325 N N . LEU B 1 17 ? 40.093 23.412 67.176 1.00 29.59 15 LEU B N 1
ATOM 1326 C CA . LEU B 1 17 ? 41.248 22.531 67.211 1.00 35.46 15 LEU B CA 1
ATOM 1327 C C . LEU B 1 17 ? 42.518 23.324 66.958 1.00 38.02 15 LEU B C 1
ATOM 1328 O O . LEU B 1 17 ? 42.469 24.427 66.422 1.00 32.83 15 LEU B O 1
ATOM 1333 N N . THR B 1 18 ? 43.651 22.759 67.342 1.00 30.82 16 THR B N 1
ATOM 1334 C CA . THR B 1 18 ? 44.934 23.366 67.032 1.00 38.90 16 THR B CA 1
ATOM 1335 C C . THR B 1 18 ? 45.831 22.396 66.275 1.00 39.70 16 THR B C 1
ATOM 1336 O O . THR B 1 18 ? 45.627 21.179 66.323 1.00 29.13 16 THR B O 1
ATOM 1340 N N . ARG B 1 19 ? 46.831 22.937 65.583 1.00 38.23 17 ARG B N 1
ATOM 1341 C CA . ARG B 1 19 ? 47.877 22.107 64.995 1.00 37.97 17 ARG B CA 1
ATOM 1342 C C . ARG B 1 19 ? 48.605 21.289 66.069 1.00 33.75 17 ARG B C 1
ATOM 1343 O O . ARG B 1 19 ? 49.066 20.178 65.817 1.00 35.58 17 A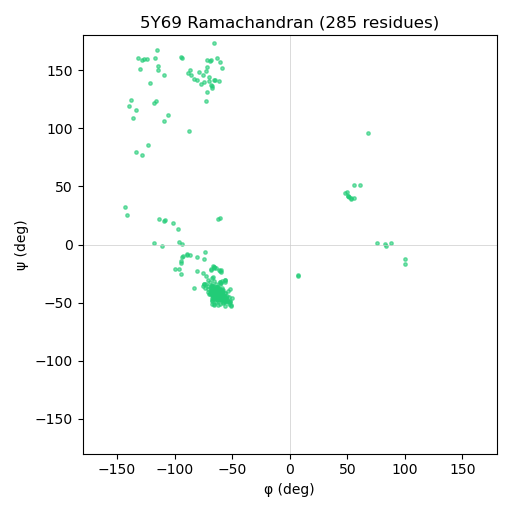RG B O 1
ATOM 1351 N N . TYR B 1 20 ? 48.696 21.836 67.272 1.00 29.61 18 TYR B N 1
ATOM 1352 C CA . TYR B 1 20 ? 49.351 21.121 68.360 1.00 34.81 18 TYR B CA 1
ATOM 1353 C C . TYR B 1 20 ? 48.577 19.830 68.689 1.00 34.05 18 TYR B C 1
ATOM 1354 O O . TYR B 1 20 ? 49.175 18.767 68.935 1.00 37.01 18 TYR B O 1
ATOM 1363 N N . GLN B 1 21 ? 47.251 19.912 68.665 1.00 33.91 19 GLN B N 1
ATOM 1364 C CA . GLN B 1 21 ? 46.434 18.736 68.953 1.00 31.38 19 GLN B CA 1
ATOM 1365 C C . GLN B 1 21 ? 46.532 17.720 67.822 1.00 27.27 19 GLN B C 1
ATOM 1366 O O . GLN B 1 21 ? 46.630 16.514 68.052 1.00 30.77 19 GLN B O 1
ATOM 1372 N N . LEU B 1 22 ? 46.492 18.224 66.596 1.00 24.36 20 LEU B N 1
ATOM 1373 C CA . LEU B 1 22 ? 46.622 17.365 65.431 1.00 22.46 20 LEU B CA 1
ATOM 1374 C C . LEU B 1 22 ? 47.954 16.600 65.444 1.00 31.40 20 LEU B C 1
ATOM 1375 O O . LEU B 1 22 ? 48.037 15.431 65.025 1.00 26.51 20 LEU B O 1
ATOM 1380 N N . SER B 1 23 ? 49.000 17.269 65.910 1.00 30.94 21 SER B N 1
ATOM 1381 C CA . SER B 1 23 ? 50.313 16.644 65.989 1.00 31.50 21 SER B CA 1
ATOM 1382 C C . SER B 1 23 ? 50.347 15.553 67.062 1.00 33.88 21 SER B C 1
ATOM 1383 O O . SER B 1 23 ? 50.934 14.486 66.846 1.00 32.22 21 SER B O 1
ATOM 1386 N N . LYS B 1 24 ? 49.740 15.842 68.218 1.00 27.47 22 LYS B N 1
ATOM 1387 C CA . LYS B 1 24 ? 49.554 14.859 69.290 1.00 35.45 22 LYS B CA 1
ATOM 1388 C C . LYS B 1 24 ? 48.898 13.584 68.760 1.00 36.41 22 LYS B C 1
ATOM 1389 O O . LYS B 1 24 ? 49.346 12.471 69.032 1.00 34.09 22 LYS B O 1
ATOM 1395 N N . LEU B 1 25 ? 47.811 13.763 68.021 1.00 30.72 23 LEU B N 1
ATOM 1396 C CA . LEU B 1 25 ? 47.037 12.627 67.539 1.00 34.76 23 LEU B CA 1
ATOM 1397 C C . LEU B 1 25 ? 47.843 11.770 66.573 1.00 34.74 23 LEU B C 1
ATOM 1398 O O . LEU B 1 25 ? 47.932 10.552 66.724 1.00 35.04 23 LEU B O 1
ATOM 1403 N N . THR B 1 26 ? 48.448 12.426 65.593 1.00 28.28 24 THR B N 1
ATOM 1404 C CA . THR B 1 26 ? 48.976 11.743 64.414 1.00 32.80 24 THR B CA 1
ATOM 1405 C C . THR B 1 26 ? 50.454 11.378 64.498 1.00 35.35 24 THR B C 1
ATOM 1406 O O . THR B 1 26 ? 50.955 10.599 63.679 1.00 34.57 24 THR B O 1
ATOM 1410 N N . GLY B 1 27 ? 51.161 11.994 65.441 1.00 29.72 25 GLY B N 1
ATOM 1411 C CA . GLY B 1 27 ? 52.604 11.849 65.525 1.00 37.55 25 GLY B CA 1
ATOM 1412 C C . GLY B 1 27 ? 53.349 12.652 64.467 1.00 35.56 25 GLY B C 1
ATOM 1413 O O . GLY B 1 27 ? 54.578 12.610 64.390 1.00 36.45 25 GLY B O 1
ATOM 1414 N N . ILE B 1 28 ? 52.605 13.386 63.647 1.00 32.93 26 ILE B N 1
ATOM 1415 C CA . ILE B 1 28 ? 53.201 14.258 62.644 1.00 32.69 26 ILE B CA 1
ATOM 1416 C C . ILE B 1 28 ? 53.816 15.480 63.326 1.00 38.48 26 ILE B C 1
ATOM 1417 O O . ILE B 1 28 ? 53.128 16.195 64.053 1.00 35.82 26 ILE B O 1
ATOM 1422 N N . SER B 1 29 ? 55.109 15.718 63.099 1.00 37.71 27 SER B N 1
ATOM 1423 C CA . SER B 1 29 ? 55.821 16.805 63.778 1.00 34.49 27 SER B CA 1
ATOM 1424 C C . SER B 1 29 ? 55.173 18.156 63.490 1.00 39.54 27 SER B C 1
ATOM 1425 O O . SER B 1 29 ? 54.558 18.355 62.445 1.00 37.88 27 SER B O 1
ATOM 1428 N N . GLN B 1 30 ? 55.313 19.086 64.425 1.00 40.47 28 GLN B N 1
ATOM 1429 C CA . GLN B 1 30 ? 54.665 20.379 64.291 1.00 40.76 28 GLN B CA 1
ATOM 1430 C C . GLN B 1 30 ? 55.231 21.191 63.130 1.00 37.96 28 GLN B C 1
ATOM 1431 O O . GLN B 1 30 ? 54.517 22.007 62.544 1.00 37.43 28 GLN B O 1
ATOM 1437 N N . ASN B 1 31 ? 56.495 20.961 62.780 1.00 39.96 29 ASN B N 1
ATOM 1438 C CA . ASN B 1 31 ? 57.077 21.654 61.637 1.00 41.62 29 ASN B CA 1
ATOM 1439 C C . ASN B 1 31 ? 56.527 21.117 60.318 1.00 41.77 29 ASN B C 1
ATOM 1440 O O . ASN B 1 31 ? 56.368 21.875 59.358 1.00 35.59 29 ASN B O 1
ATOM 1445 N N . THR B 1 32 ? 56.233 19.817 60.270 1.00 35.43 30 THR B N 1
ATOM 1446 C CA . THR B 1 32 ? 55.591 19.249 59.090 1.00 36.01 30 THR B CA 1
ATOM 1447 C C . THR B 1 32 ? 54.209 19.882 58.923 1.00 33.33 30 THR B C 1
ATOM 1448 O O . THR B 1 32 ? 53.816 20.254 57.820 1.00 28.47 30 THR B O 1
ATOM 1452 N N . LEU B 1 33 ? 53.480 20.039 60.024 1.00 34.57 31 LEU B N 1
ATOM 1453 C CA . LEU B 1 33 ? 52.157 20.674 59.953 1.00 29.54 31 LEU B CA 1
ATOM 1454 C C . LEU B 1 33 ? 52.266 22.156 59.587 1.00 30.64 31 LEU B C 1
ATOM 1455 O O . LEU B 1 33 ? 51.356 22.714 58.972 1.00 31.05 31 LEU B O 1
ATOM 1460 N N . LYS B 1 34 ? 53.378 22.792 59.947 1.00 28.05 32 LYS B N 1
ATOM 1461 C CA . LYS B 1 34 ? 53.593 24.174 59.526 1.00 36.59 32 LYS B CA 1
ATOM 1462 C C . LYS B 1 34 ? 53.770 24.220 58.008 1.00 34.86 32 LYS B C 1
ATOM 1463 O O . LYS B 1 34 ? 53.193 25.071 57.337 1.00 34.97 32 LYS B O 1
ATOM 1469 N N . ASP B 1 35 ? 54.554 23.290 57.473 1.00 37.18 33 ASP B N 1
ATOM 1470 C CA . ASP B 1 35 ? 54.657 23.109 56.020 1.00 36.45 33 ASP B CA 1
ATOM 1471 C C . ASP B 1 35 ? 53.281 22.864 55.399 1.00 29.69 33 ASP B C 1
ATOM 1472 O O . ASP B 1 35 ? 52.928 23.466 54.383 1.00 29.57 33 ASP B O 1
ATOM 1477 N N . GLN B 1 36 ? 52.511 21.967 56.011 1.00 28.19 34 GLN B N 1
ATOM 1478 C CA . GLN B 1 36 ? 51.192 21.609 55.500 1.00 23.77 34 GLN B CA 1
ATOM 1479 C C . GLN B 1 36 ? 50.311 22.840 55.405 1.00 30.77 34 GLN B C 1
ATOM 1480 O O . GLN B 1 36 ? 49.603 23.053 54.420 1.00 31.25 34 GLN B O 1
ATOM 1486 N N . ASN B 1 37 ? 50.376 23.654 56.447 1.00 25.86 35 ASN B N 1
ATOM 1487 C CA . ASN B 1 37 ? 49.566 24.866 56.532 1.00 33.25 35 ASN B CA 1
ATOM 1488 C C . ASN B 1 37 ? 49.831 25.851 55.380 1.00 32.75 35 ASN B C 1
ATOM 1489 O O . ASN B 1 37 ? 48.986 26.698 55.081 1.00 38.82 35 ASN B O 1
ATOM 1494 N N . GLU B 1 38 ? 51.000 25.738 54.741 1.00 32.52 36 GLU B N 1
ATOM 1495 C CA . GLU B 1 38 ? 51.397 26.625 53.638 1.00 31.65 36 GLU B CA 1
ATOM 1496 C C . GLU B 1 38 ? 50.961 26.13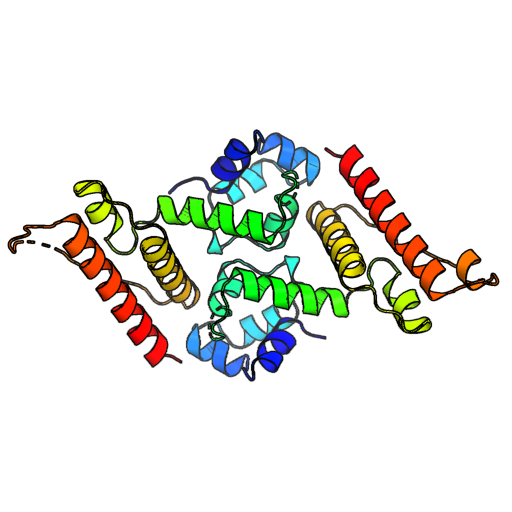5 52.245 1.00 34.62 36 GLU B C 1
ATOM 1497 O O . GLU B 1 38 ? 51.108 26.850 51.251 1.00 31.43 36 GLU B O 1
ATOM 1503 N N . LYS B 1 39 ? 50.456 24.911 52.171 1.00 31.40 37 LYS B N 1
ATOM 1504 C CA . LYS B 1 39 ? 50.146 24.290 50.878 1.00 26.47 37 LYS B CA 1
ATOM 1505 C C . LYS B 1 39 ? 48.757 24.654 50.378 1.00 25.80 37 LYS B C 1
ATOM 1506 O O . LYS B 1 39 ? 47.827 24.806 51.175 1.00 26.26 37 LYS B O 1
ATOM 1512 N N . PRO B 1 40 ? 48.603 24.779 49.051 1.00 25.90 38 PRO B N 1
ATOM 1513 C CA . PRO B 1 40 ? 47.268 24.914 48.460 1.00 28.30 38 PRO B CA 1
ATOM 1514 C C . PRO B 1 40 ? 46.536 23.579 48.546 1.00 28.07 38 PRO B C 1
ATOM 1515 O O . PRO B 1 40 ? 47.193 22.553 48.694 1.00 24.86 38 PRO B O 1
ATOM 1519 N N . LEU B 1 41 ? 45.212 23.591 48.466 1.00 20.21 39 LEU B N 1
ATOM 1520 C CA . LEU B 1 41 ? 44.435 22.372 48.626 1.00 21.76 39 LEU B CA 1
ATOM 1521 C C . LEU B 1 41 ? 44.825 21.251 47.658 1.00 22.66 39 LEU B C 1
ATOM 1522 O O . LEU B 1 41 ? 44.747 20.072 48.019 1.00 20.85 39 LEU B O 1
ATOM 1527 N N . ASN B 1 42 ? 45.255 21.607 46.442 1.00 25.07 40 ASN B N 1
ATOM 1528 C CA . ASN B 1 42 ? 45.599 20.585 45.454 1.00 20.25 40 ASN B CA 1
ATOM 1529 C C . ASN B 1 42 ? 46.738 19.658 45.922 1.00 21.09 40 ASN B C 1
ATOM 1530 O O . ASN B 1 42 ? 46.861 18.528 45.429 1.00 18.77 40 ASN B O 1
ATOM 1535 N N . LYS B 1 43 ? 47.556 20.122 46.868 1.00 20.52 41 LYS B N 1
ATOM 1536 C CA . LYS B 1 43 ? 48.650 19.297 47.409 1.00 21.77 41 LYS B CA 1
ATOM 1537 C C . LYS B 1 43 ? 48.233 18.401 48.578 1.00 19.89 41 LYS B C 1
ATOM 1538 O O . LYS B 1 43 ? 49.021 17.542 49.016 1.00 21.19 41 LYS B O 1
ATOM 1544 N N . TYR B 1 44 ? 47.024 18.595 49.096 1.00 20.30 42 TYR B N 1
ATOM 1545 C CA . TYR B 1 44 ? 46.541 17.785 50.221 1.00 20.88 42 TYR B CA 1
ATOM 1546 C C . TYR B 1 44 ? 46.328 16.337 49.810 1.00 21.11 42 TYR B C 1
ATOM 1547 O O . TYR B 1 44 ? 45.746 16.061 48.764 1.00 21.19 42 TYR B O 1
ATOM 1556 N N . THR B 1 45 ? 46.792 15.414 50.645 1.00 18.64 43 THR B N 1
ATOM 1557 C CA . THR B 1 45 ? 46.597 13.989 50.395 1.00 20.25 43 THR B CA 1
ATOM 1558 C C . THR B 1 45 ? 45.337 13.489 51.098 1.00 21.16 43 THR B C 1
ATOM 1559 O O . THR B 1 45 ? 44.832 14.109 52.042 1.00 17.60 43 THR B O 1
ATOM 1563 N N . VAL B 1 46 ? 44.836 12.352 50.636 1.00 17.07 44 VAL B N 1
ATOM 1564 C CA . VAL B 1 46 ? 43.730 11.707 51.319 1.00 15.93 44 VAL B CA 1
ATOM 1565 C C . VAL B 1 46 ? 44.130 11.363 52.761 1.00 20.57 44 VAL B C 1
ATOM 1566 O O . VAL B 1 46 ? 43.289 11.388 53.662 1.00 18.54 44 VAL B O 1
ATOM 1570 N N . SER B 1 47 ? 45.403 11.030 52.976 1.00 17.66 45 SER B N 1
ATOM 1571 C CA . SER B 1 47 ? 45.892 10.742 54.330 1.00 18.91 45 SER B CA 1
ATOM 1572 C C . SER B 1 47 ? 45.596 11.910 55.273 1.00 19.65 45 SER B C 1
ATOM 1573 O O . SER B 1 47 ? 45.059 11.735 56.372 1.00 19.31 45 SER B O 1
ATOM 1576 N N . ILE B 1 48 ? 45.934 13.113 54.829 1.00 15.69 46 ILE B N 1
ATOM 1577 C CA . ILE B 1 48 ? 45.666 14.319 55.619 1.00 18.32 46 ILE B CA 1
ATOM 1578 C C . ILE B 1 48 ? 44.156 14.527 55.825 1.00 21.81 46 ILE B C 1
ATOM 1579 O O . ILE B 1 48 ? 43.704 14.859 56.933 1.00 21.38 46 ILE B O 1
ATOM 1584 N N . LEU B 1 49 ? 43.368 14.298 54.775 1.00 17.61 47 LEU B N 1
ATOM 1585 C CA . LEU B 1 49 ? 41.914 14.422 54.900 1.00 16.76 47 LEU B CA 1
ATOM 1586 C C . LEU B 1 49 ? 41.373 13.455 55.971 1.00 16.31 47 LEU B C 1
ATOM 1587 O O . LEU B 1 49 ? 40.488 13.806 56.766 1.00 17.37 47 LEU B O 1
ATOM 1592 N N . ARG B 1 50 ? 41.906 12.243 55.975 1.00 16.68 48 ARG B N 1
ATOM 1593 C CA . ARG B 1 50 ? 41.514 11.233 56.967 1.00 18.99 48 ARG B CA 1
ATOM 1594 C C . ARG B 1 50 ? 41.905 11.619 58.398 1.00 18.84 48 ARG B C 1
ATOM 1595 O O . ARG B 1 50 ? 41.135 11.385 59.344 1.00 16.88 48 ARG B O 1
ATOM 1603 N N . SER B 1 51 ? 43.101 12.174 58.567 1.00 15.02 49 SER B N 1
ATOM 1604 C CA . SER B 1 51 ? 43.531 12.648 59.885 1.00 18.88 49 SER B CA 1
ATOM 1605 C C . SER B 1 51 ? 42.611 13.767 60.398 1.00 23.58 49 SER B C 1
ATOM 1606 O O . SER B 1 51 ? 42.222 13.775 61.572 1.00 18.87 49 SER B O 1
ATOM 1609 N N . LEU B 1 52 ? 42.264 14.704 59.518 1.00 19.23 50 LEU B N 1
ATOM 1610 C CA . LEU B 1 52 ? 41.314 15.766 59.865 1.00 19.71 50 LEU B CA 1
ATOM 1611 C C . LEU B 1 52 ? 39.920 15.220 60.188 1.00 20.07 50 LEU B C 1
ATOM 1612 O O . LEU B 1 52 ? 39.252 15.700 61.104 1.00 18.72 50 LEU B O 1
ATOM 1617 N N . SER B 1 53 ? 39.483 14.219 59.427 1.00 18.94 51 SER B N 1
ATOM 1618 C CA . SER B 1 53 ? 38.219 13.536 59.684 1.00 16.85 51 SER B CA 1
ATOM 1619 C C . SER B 1 53 ? 38.255 12.895 61.079 1.00 20.69 51 SER B C 1
ATOM 1620 O O . SER B 1 53 ? 37.319 13.017 61.871 1.00 21.93 51 SER B O 1
ATOM 1631 N N . ILE B 1 55 ? 40.112 13.623 63.802 1.00 20.11 53 ILE B N 1
ATOM 1632 C CA . ILE B 1 55 ? 40.135 14.555 64.931 1.00 23.99 53 ILE B CA 1
ATOM 1633 C C . ILE B 1 55 ? 38.869 15.414 65.016 1.00 21.83 53 ILE B C 1
ATOM 1634 O O . ILE B 1 55 ? 38.492 15.821 66.102 1.00 23.52 53 ILE B O 1
ATOM 1639 N N . SER B 1 56 ? 38.206 15.658 63.889 1.00 24.85 54 SER B N 1
ATOM 1640 C CA . SER B 1 56 ? 37.085 16.601 63.843 1.00 30.46 54 SER B CA 1
ATOM 1641 C C . SER B 1 56 ? 35.723 15.936 64.007 1.00 28.76 54 SER B C 1
ATOM 1642 O O . SER B 1 56 ? 34.769 16.571 64.444 1.00 35.64 54 SER B O 1
ATOM 1645 N N . GLY B 1 57 ? 35.623 14.662 63.651 1.00 30.83 55 GLY B N 1
ATOM 1646 C CA . GLY B 1 57 ? 34.356 13.955 63.734 1.00 30.22 55 GLY B CA 1
ATOM 1647 C C . GLY B 1 57 ? 33.535 14.120 62.470 1.00 26.65 55 GLY B C 1
ATOM 1648 O O . GLY B 1 57 ? 32.417 13.631 62.382 1.00 33.11 55 GLY B O 1
ATOM 1649 N N . LEU B 1 58 ? 34.088 14.831 61.494 1.00 26.22 56 LEU B N 1
ATOM 1650 C CA . LEU B 1 58 ? 33.451 14.993 60.196 1.00 24.23 56 LEU B CA 1
ATOM 1651 C C . LEU B 1 58 ? 33.859 13.849 59.271 1.00 23.84 56 LEU B C 1
ATOM 1652 O O . LEU B 1 58 ? 34.981 13.361 59.367 1.00 25.46 56 LEU B O 1
ATOM 1657 N N . SER B 1 59 ? 32.975 13.433 58.368 1.00 23.34 57 SER B N 1
ATOM 1658 C CA . SER B 1 59 ? 33.368 12.465 57.342 1.00 22.51 57 SER B CA 1
ATOM 1659 C C . SER B 1 59 ? 34.463 13.044 56.431 1.00 22.02 57 SER B C 1
ATOM 1660 O O . SER B 1 59 ? 34.626 14.251 56.339 1.00 22.20 57 SER B O 1
ATOM 1663 N N . VAL B 1 60 ? 35.187 12.177 55.735 1.00 23.82 58 VAL B N 1
ATOM 1664 C CA . VAL B 1 60 ? 36.255 12.629 54.848 1.00 21.68 58 VAL B CA 1
ATOM 1665 C C . VAL B 1 60 ? 35.687 13.572 53.782 1.00 20.74 58 VAL B C 1
ATOM 1666 O O . VAL B 1 60 ? 36.284 14.594 53.453 1.00 21.84 58 VAL B O 1
ATOM 1670 N N . SER B 1 61 ? 34.501 13.232 53.297 1.00 23.52 59 SER B N 1
ATOM 1671 C CA . SER B 1 61 ? 33.798 14.038 52.299 1.00 25.90 59 SER B CA 1
ATOM 1672 C C . SER B 1 61 ? 33.496 15.439 52.830 1.00 27.18 59 SER B C 1
ATOM 1673 O O . SER B 1 61 ? 33.704 16.448 52.139 1.00 24.09 59 SER B O 1
ATOM 1676 N N . ASP B 1 62 ? 33.015 15.503 54.066 1.00 21.16 60 ASP B N 1
ATOM 1677 C CA . ASP B 1 62 ? 32.667 16.786 54.672 1.00 23.19 60 ASP B CA 1
ATOM 1678 C C . ASP B 1 62 ? 33.910 17.630 54.939 1.00 22.18 60 ASP B C 1
ATOM 1679 O O . ASP B 1 62 ? 33.861 18.850 54.818 1.00 27.43 60 ASP B O 1
ATOM 1684 N N . VAL B 1 63 ? 35.013 16.982 55.320 1.00 20.75 61 VAL B N 1
ATOM 1685 C CA . VAL B 1 63 ? 36.286 17.673 55.503 1.00 17.38 61 VAL B CA 1
ATOM 1686 C C . VAL B 1 63 ? 36.760 18.273 54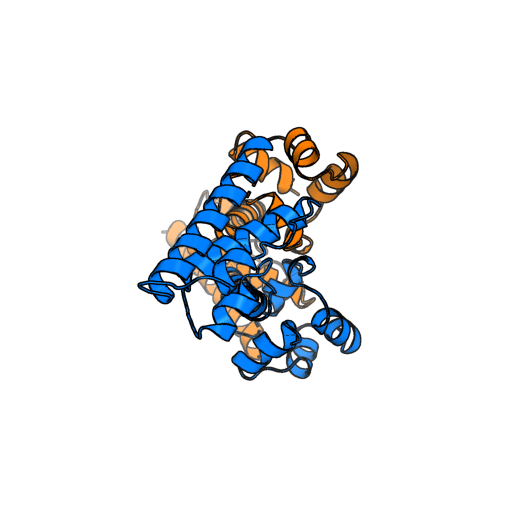.182 1.00 19.30 61 VAL B C 1
ATOM 1687 O O . VAL B 1 63 ? 37.187 19.427 54.126 1.00 20.96 61 VAL B O 1
ATOM 1691 N N . LEU B 1 64 ? 36.697 17.479 53.126 1.00 20.65 62 LEU B N 1
ATOM 1692 C CA . LEU B 1 64 ? 37.145 17.960 51.820 1.00 21.54 62 LEU B CA 1
ATOM 1693 C C . LEU B 1 64 ? 36.324 19.170 51.420 1.00 22.85 62 LEU B C 1
ATOM 1694 O O . LEU B 1 64 ? 36.878 20.197 51.016 1.00 23.16 62 LEU B O 1
ATOM 1699 N N . PHE B 1 65 ? 35.009 19.066 51.563 1.00 24.69 63 PHE B N 1
ATOM 1700 C CA . PHE B 1 65 ? 34.155 20.164 51.148 1.00 26.32 63 PHE B CA 1
ATOM 1701 C C . PHE B 1 65 ? 34.404 21.439 51.964 1.00 31.11 63 PHE B C 1
ATOM 1702 O O . PHE B 1 65 ? 34.391 22.524 51.398 1.00 25.59 63 PHE B O 1
ATOM 1710 N N . GLU B 1 66 ? 34.612 21.316 53.278 1.00 25.42 64 GLU B N 1
ATOM 1711 C CA . GLU B 1 66 ? 34.947 22.490 54.091 1.00 28.49 64 GLU B CA 1
ATOM 1712 C C . GLU B 1 66 ? 36.237 23.157 53.614 1.00 25.30 64 GLU B C 1
ATOM 1713 O O . GLU B 1 66 ? 36.323 24.373 53.562 1.00 27.13 64 GLU B O 1
ATOM 1719 N N . LEU B 1 67 ? 37.249 22.352 53.304 1.00 21.68 65 LEU B N 1
ATOM 1720 C CA . LEU B 1 67 ? 38.524 22.877 52.821 1.00 19.17 65 LEU B CA 1
ATOM 1721 C C . LEU B 1 67 ? 38.338 23.580 51.472 1.00 19.73 65 LEU B C 1
ATOM 1722 O O . LEU B 1 67 ? 38.910 24.657 51.221 1.00 21.00 65 LEU B O 1
ATOM 1727 N N . GLU B 1 68 ? 37.534 22.976 50.604 1.00 21.07 66 GLU B N 1
ATOM 1728 C CA . GLU B 1 68 ? 37.252 23.583 49.300 1.00 19.82 66 GLU B CA 1
ATOM 1729 C C . GLU B 1 68 ? 36.511 24.903 49.462 1.00 22.16 66 GLU B C 1
ATOM 1730 O O . GLU B 1 68 ? 36.764 25.874 48.739 1.00 24.39 66 GLU B O 1
ATOM 1736 N N . ASP B 1 69 ? 35.563 24.932 50.388 1.00 23.27 67 ASP B N 1
ATOM 1737 C CA . ASP B 1 69 ? 34.814 26.165 50.604 1.00 25.48 67 ASP B CA 1
ATOM 1738 C C . ASP B 1 69 ? 35.720 27.254 51.168 1.00 28.17 67 ASP B C 1
ATOM 1739 O O . ASP B 1 69 ? 35.634 28.421 50.764 1.00 26.63 67 ASP B O 1
ATOM 1744 N N . ILE B 1 70 ? 36.593 26.879 52.097 1.00 26.24 68 ILE B N 1
ATOM 1745 C CA . ILE B 1 70 ? 37.556 27.840 52.619 1.00 27.77 68 ILE B CA 1
ATOM 1746 C C . ILE B 1 70 ? 38.435 28.348 51.489 1.00 28.33 68 ILE B C 1
ATOM 1747 O O . ILE B 1 70 ? 38.641 29.554 51.355 1.00 25.04 68 ILE B O 1
ATOM 1752 N N . GLU B 1 71 ? 38.934 27.433 50.662 1.00 22.96 69 GLU B N 1
ATOM 1753 C CA . GLU B 1 71 ? 39.815 27.840 49.578 1.00 23.62 69 GLU B CA 1
ATOM 1754 C C . GLU B 1 71 ? 39.056 28.740 48.605 1.00 27.61 69 GLU B C 1
ATOM 1755 O O . GLU B 1 71 ? 39.550 29.807 48.213 1.00 28.36 69 GLU B O 1
ATOM 1761 N N . LYS B 1 72 ? 37.849 28.317 48.229 1.00 23.60 70 LYS B N 1
ATOM 1762 C CA . LYS B 1 72 ? 37.049 29.077 47.254 1.00 23.55 70 LYS B CA 1
ATOM 1763 C C . LYS B 1 72 ? 36.792 30.496 47.719 1.00 25.73 70 LYS B C 1
ATOM 1764 O O . LYS B 1 72 ? 36.824 31.444 46.924 1.00 27.28 70 LYS B O 1
ATOM 1770 N N . ASN B 1 73 ? 36.535 30.666 49.011 1.00 26.17 71 ASN B N 1
ATOM 1771 C CA . ASN B 1 73 ? 36.177 32.002 49.488 1.00 31.51 71 ASN B CA 1
ATOM 1772 C C . ASN B 1 73 ? 37.355 32.964 49.540 1.00 32.66 71 ASN B C 1
ATOM 1773 O O . ASN B 1 73 ? 37.175 34.158 49.776 1.00 33.49 71 ASN B O 1
ATOM 1778 N N . SER B 1 74 ? 38.552 32.462 49.277 1.00 35.75 72 SER B N 1
ATOM 1779 C CA . SER B 1 74 ? 39.713 33.341 49.201 1.00 37.82 72 SER B CA 1
ATOM 1780 C C . SER B 1 74 ? 40.365 33.326 47.820 1.00 33.35 72 SER B C 1
ATOM 1781 O O . SER B 1 74 ? 41.352 34.017 47.591 1.00 41.23 72 SER B O 1
ATOM 1784 N N . ASP B 1 75 ? 39.787 32.563 46.898 1.00 28.93 73 ASP B N 1
ATOM 1785 C CA . ASP B 1 75 ? 40.318 32.448 45.540 1.00 25.02 73 ASP B CA 1
ATOM 1786 C C . ASP B 1 75 ? 40.001 33.702 44.728 1.00 24.10 73 ASP B C 1
ATOM 1787 O O . ASP B 1 75 ? 38.928 34.302 44.885 1.00 23.22 73 ASP B O 1
ATOM 1792 N N . ASP B 1 76 ? 40.905 34.073 43.832 1.00 25.45 74 ASP B N 1
ATOM 1793 C CA . ASP B 1 76 ? 40.656 35.199 42.923 1.00 23.48 74 ASP B CA 1
ATOM 1794 C C . ASP B 1 76 ? 39.486 34.972 41.960 1.00 22.27 74 ASP B C 1
ATOM 1795 O O . ASP B 1 76 ? 38.950 35.931 41.414 1.00 23.04 74 ASP B O 1
ATOM 1800 N N . LEU B 1 77 ? 39.107 33.707 41.758 1.00 24.52 75 LEU B N 1
ATOM 1801 C CA . LEU B 1 77 ? 38.029 33.309 40.836 1.00 23.40 75 LEU B CA 1
ATOM 1802 C C . LEU B 1 77 ? 38.185 33.957 39.447 1.00 20.93 75 LEU B C 1
ATOM 1803 O O . LEU B 1 77 ? 37.222 34.488 38.866 1.00 20.97 75 LEU B O 1
ATOM 1808 N N . ALA B 1 78 ? 39.410 33.927 38.941 1.00 19.00 76 ALA B N 1
ATOM 1809 C CA . ALA B 1 78 ? 39.707 34.418 37.598 1.00 22.96 76 ALA B CA 1
ATOM 1810 C C . ALA B 1 78 ? 39.144 35.821 37.388 1.00 30.38 76 ALA B C 1
ATOM 1811 O O . ALA B 1 78 ? 38.567 36.127 36.338 1.00 28.63 76 ALA B O 1
ATOM 1813 N N . GLY B 1 79 ? 39.298 36.666 38.409 1.00 23.00 77 GLY B N 1
ATOM 1814 C CA . GLY B 1 79 ? 38.905 38.060 38.319 1.00 24.32 77 GLY B CA 1
ATOM 1815 C C . GLY B 1 79 ? 37.569 38.384 38.963 1.00 22.78 77 GLY B C 1
ATOM 1816 O O . GLY B 1 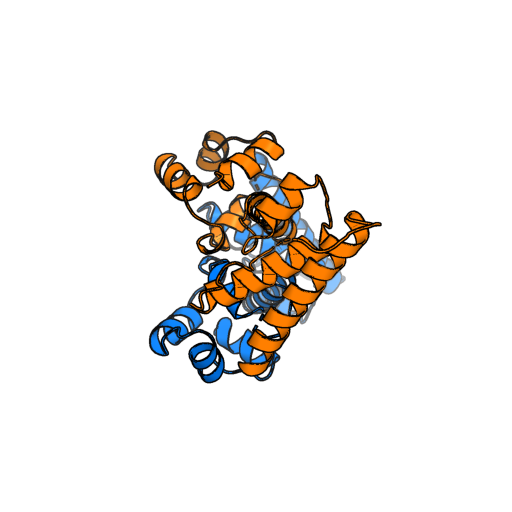79 ? 37.272 39.554 39.216 1.00 27.23 77 GLY B O 1
ATOM 1817 N N . PHE B 1 80 ? 36.753 37.369 39.232 1.00 21.73 78 PHE B N 1
ATOM 1818 C CA . PHE B 1 80 ? 35.412 37.637 39.747 1.00 25.49 78 PHE B CA 1
ATOM 1819 C C . PHE B 1 80 ? 35.392 38.041 41.216 1.00 25.62 78 PHE B C 1
ATOM 1820 O O . PHE B 1 80 ? 34.470 38.736 41.633 1.00 25.17 78 PHE B O 1
ATOM 1828 N N . LYS B 1 81 ? 36.404 37.650 41.988 1.00 22.61 79 LYS B N 1
ATOM 1829 C CA . LYS B 1 81 ? 36.460 38.100 43.390 1.00 25.82 79 LYS B CA 1
ATOM 1830 C C . LYS B 1 81 ? 36.466 39.628 43.513 1.00 27.71 79 LYS B C 1
ATOM 1831 O O . LYS B 1 81 ? 35.715 40.196 44.316 1.00 27.73 79 LYS B O 1
ATOM 1837 N N . HIS B 1 82 ? 37.309 40.305 42.736 1.00 28.12 80 HIS B N 1
ATOM 1838 C CA . HIS B 1 82 ? 37.333 41.762 42.793 1.00 32.63 80 HIS B CA 1
ATOM 1839 C C . HIS B 1 82 ? 35.958 42.326 42.439 1.00 27.52 80 HIS B C 1
ATOM 1840 O O . HIS B 1 82 ? 35.475 43.257 43.082 1.00 32.96 80 HIS B O 1
ATOM 1847 N N . LEU B 1 83 ? 35.319 41.725 41.440 1.00 24.43 81 LEU B N 1
ATOM 1848 C CA . LEU B 1 83 ? 34.030 42.203 40.968 1.00 25.70 81 LEU B CA 1
ATOM 1849 C C . LEU B 1 83 ? 32.958 41.987 42.033 1.00 28.66 81 LEU B C 1
ATOM 1850 O O . LEU B 1 83 ? 32.214 42.904 42.382 1.00 31.90 81 LEU B O 1
ATOM 1855 N N . LEU B 1 84 ? 32.892 40.758 42.533 1.00 26.74 82 LEU B N 1
ATOM 1856 C CA . LEU B 1 84 ? 31.959 40.400 43.597 1.00 28.81 82 LEU B CA 1
ATOM 1857 C C . LEU B 1 84 ? 32.183 41.233 44.863 1.00 28.71 82 LEU B C 1
ATOM 1858 O O . LEU B 1 84 ? 31.224 41.666 45.504 1.00 29.68 82 LEU B O 1
ATOM 1863 N N . ASP B 1 85 ? 33.443 41.472 45.215 1.00 28.08 83 ASP B N 1
ATOM 1864 C CA . ASP B 1 85 ? 33.738 42.276 46.398 1.00 31.73 83 ASP B CA 1
ATOM 1865 C C . ASP B 1 85 ? 33.340 43.731 46.191 1.00 31.94 83 ASP B C 1
ATOM 1866 O O . ASP B 1 85 ? 32.799 44.366 47.106 1.00 32.99 83 ASP B O 1
ATOM 1871 N N . LYS B 1 86 ? 33.612 44.259 44.997 1.00 30.06 84 LYS B N 1
ATOM 1872 C CA . LYS B 1 86 ? 33.320 45.663 44.702 1.00 34.99 84 LYS B CA 1
ATOM 1873 C C . LYS B 1 86 ? 31.834 45.974 44.879 1.00 32.70 84 LYS B C 1
ATOM 1874 O O . LYS B 1 86 ? 31.470 46.977 45.507 1.00 34.91 84 LYS B O 1
ATOM 1880 N N . TYR B 1 87 ? 30.984 45.109 44.336 1.00 31.50 85 TYR B N 1
ATOM 1881 C CA . TYR B 1 87 ? 29.544 45.326 44.345 1.00 35.17 85 TYR B CA 1
ATOM 1882 C C . TYR B 1 87 ? 28.818 44.610 45.490 1.00 37.18 85 TYR B C 1
ATOM 1883 O O . TYR B 1 87 ? 27.591 44.698 45.595 1.00 35.50 85 TYR B O 1
ATOM 1892 N N . LYS B 1 88 ? 29.579 43.923 46.342 1.00 33.68 86 LYS B N 1
ATOM 1893 C CA . LYS B 1 88 ? 29.052 43.298 47.560 1.00 35.58 86 LYS B CA 1
ATOM 1894 C C . LYS B 1 88 ? 27.912 42.344 47.202 1.00 34.11 86 LYS B C 1
ATOM 1895 O O . LYS B 1 88 ? 26.802 42.429 47.739 1.00 33.54 86 LYS B O 1
ATOM 1901 N N . LEU B 1 89 ? 28.213 41.470 46.255 1.00 29.63 87 LEU B N 1
ATOM 1902 C CA . LEU B 1 89 ? 27.281 40.469 45.744 1.00 33.08 87 LEU B CA 1
ATOM 1903 C C . LEU B 1 89 ? 27.769 39.068 46.094 1.00 30.70 87 LEU B C 1
ATOM 1904 O O . LEU B 1 89 ? 28.978 38.841 46.191 1.00 26.02 87 LEU B O 1
ATOM 1909 N N . SER B 1 90 ? 26.832 38.133 46.266 1.00 30.13 88 SER B N 1
ATOM 1910 C CA . SER B 1 90 ? 27.151 36.739 46.584 1.00 28.97 88 SER B CA 1
ATOM 1911 C C . SER B 1 90 ? 26.275 35.773 45.784 1.00 26.85 88 SER B C 1
ATOM 1912 O O . SER B 1 90 ? 25.050 35.866 45.849 1.00 29.74 88 SER B O 1
ATOM 1915 N N . PHE B 1 91 ? 26.909 34.860 45.047 1.00 25.61 89 PHE B N 1
ATOM 1916 C CA . PHE B 1 91 ? 26.212 33.779 44.336 1.00 28.19 89 PHE B CA 1
ATOM 1917 C C . PHE B 1 91 ? 26.927 32.464 44.592 1.00 25.08 89 PHE B C 1
ATOM 1918 O O . PHE B 1 91 ? 27.683 32.012 43.743 1.00 26.40 89 PHE B O 1
ATOM 1926 N N . PRO B 1 92 ? 26.688 31.855 45.761 1.00 26.45 90 PRO B N 1
ATOM 1927 C CA . PRO B 1 92 ? 27.488 30.720 46.228 1.00 28.60 90 PRO B CA 1
ATOM 1928 C C . PRO B 1 92 ? 27.600 29.556 45.217 1.00 24.16 90 PRO B C 1
ATOM 1929 O O . PRO B 1 92 ? 28.719 29.119 44.950 1.00 28.31 90 PRO B O 1
ATOM 1933 N N . ALA B 1 93 ? 26.496 29.089 44.644 1.00 26.11 91 ALA B N 1
ATOM 1934 C CA . ALA B 1 93 ? 26.573 27.919 43.746 1.00 24.24 91 ALA B CA 1
ATOM 1935 C C . ALA B 1 93 ? 27.391 28.240 42.491 1.00 26.04 91 ALA B C 1
ATOM 1936 O O . ALA B 1 93 ? 28.264 27.465 42.083 1.00 23.64 91 ALA B O 1
ATOM 1938 N N . GLN B 1 94 ? 27.126 29.397 41.888 1.00 26.07 92 GLN B N 1
ATOM 1939 C CA . GLN B 1 94 ? 27.837 29.796 40.673 1.00 24.94 92 GLN B CA 1
ATOM 1940 C C . GLN B 1 94 ? 29.320 30.067 40.929 1.00 22.17 92 GLN B C 1
ATOM 1941 O O . GLN B 1 94 ? 30.176 29.645 40.142 1.00 21.24 92 GLN B O 1
ATOM 1947 N N . GLU B 1 95 ? 29.623 30.739 42.036 1.00 18.77 93 GLU B N 1
ATOM 1948 C CA . GLU B 1 95 ? 31.014 30.962 42.429 1.00 22.40 93 GLU B CA 1
ATOM 1949 C C . GLU B 1 95 ? 31.745 29.623 42.623 1.00 26.64 93 GLU B C 1
ATOM 1950 O O . GLU B 1 95 ? 32.889 29.450 42.183 1.00 20.58 93 GLU B O 1
ATOM 1956 N N . PHE B 1 96 ? 31.068 28.674 43.261 1.00 23.27 94 PHE B N 1
ATOM 1957 C CA . PHE B 1 96 ? 31.671 27.377 43.513 1.00 25.93 94 PHE B CA 1
ATOM 1958 C C . PHE B 1 96 ? 31.859 26.601 42.207 1.00 24.60 94 PHE B C 1
ATOM 1959 O O . PHE B 1 96 ? 32.873 25.939 42.026 1.00 22.77 94 PHE B O 1
ATOM 1967 N N . GLU B 1 97 ? 30.900 26.689 41.293 1.00 23.21 95 GLU B N 1
ATOM 1968 C CA . GLU B 1 97 ? 31.067 25.983 40.024 1.00 26.47 95 GLU B CA 1
ATOM 1969 C C . GLU B 1 97 ? 32.251 26.573 39.252 1.00 24.79 95 GLU B C 1
ATOM 1970 O O . GLU B 1 97 ? 33.016 25.849 38.631 1.00 22.06 95 GLU B O 1
ATOM 1976 N N . LEU B 1 98 ? 32.407 27.893 39.305 1.00 20.41 96 LEU B N 1
ATOM 1977 C CA . LEU B 1 98 ? 33.530 28.539 38.624 1.00 17.84 96 LEU B CA 1
ATOM 1978 C C . LEU B 1 98 ? 34.845 28.146 39.279 1.00 21.01 96 LEU B C 1
ATOM 1979 O O . LEU B 1 98 ? 35.822 27.831 38.587 1.00 15.82 96 LEU B O 1
ATOM 1984 N N . TYR B 1 99 ? 34.860 28.174 40.614 1.00 20.85 97 TYR B N 1
ATOM 1985 C CA . TYR B 1 99 ? 35.976 27.664 41.400 1.00 22.14 97 TYR B CA 1
ATOM 1986 C C . TYR B 1 99 ? 36.333 26.220 40.975 1.00 20.13 97 TYR B C 1
ATOM 1987 O O . TYR B 1 99 ? 37.509 25.918 40.716 1.00 20.59 97 TYR B O 1
ATOM 1996 N N . CYS B 1 100 ? 35.336 25.348 40.879 1.00 20.60 98 CYS B N 1
ATOM 1997 C CA . CYS B 1 100 ? 35.622 23.937 40.552 1.00 20.76 98 CYS B CA 1
ATOM 1998 C C . CYS B 1 100 ? 36.280 23.783 39.177 1.00 21.51 98 CYS B C 1
ATOM 1999 O O . CYS B 1 100 ? 37.251 23.029 39.028 1.00 21.39 98 CYS B O 1
ATOM 2002 N N . LEU B 1 101 ? 35.759 24.494 38.176 1.00 19.09 99 LEU B N 1
ATOM 2003 C CA . LEU B 1 101 ? 36.343 24.477 36.833 1.00 19.81 99 LEU B CA 1
ATOM 2004 C C . LEU B 1 101 ? 37.771 24.993 36.814 1.00 22.69 99 LEU B C 1
ATOM 2005 O O . LEU B 1 101 ? 38.644 24.396 36.170 1.00 19.58 99 LEU B O 1
ATOM 2010 N N . ILE B 1 102 ? 38.015 26.104 37.502 1.00 19.44 100 ILE B N 1
ATOM 2011 C CA . ILE B 1 102 ? 39.360 26.659 37.533 1.00 19.56 100 ILE B CA 1
ATOM 2012 C C . ILE B 1 102 ? 40.329 25.626 38.107 1.00 18.03 100 ILE B C 1
ATOM 2013 O O . ILE B 1 102 ? 41.425 25.419 37.569 1.00 21.47 100 ILE B O 1
ATOM 2018 N N . LYS B 1 103 ? 39.913 24.964 39.186 1.00 15.22 101 LYS B N 1
ATOM 2019 C CA . LYS B 1 103 ? 40.806 24.000 39.831 1.00 17.71 101 LYS B CA 1
ATOM 2020 C C . LYS B 1 103 ? 40.983 22.748 38.976 1.00 19.49 101 LYS B C 1
ATOM 2021 O O . LYS B 1 103 ? 42.039 22.117 39.010 1.00 20.17 101 LYS B O 1
ATOM 2027 N N . GLU B 1 104 ? 39.964 22.389 38.211 1.00 16.58 102 GLU B N 1
ATOM 2028 C CA . GLU B 1 104 ? 40.126 21.291 37.239 1.00 22.89 102 GLU B CA 1
ATOM 2029 C C . GLU B 1 104 ? 41.205 21.628 36.218 1.00 22.16 102 GLU B C 1
ATOM 2030 O O . GLU B 1 104 ? 42.112 20.829 35.972 1.00 22.96 102 GLU B O 1
ATOM 2036 N N . PHE B 1 105 ? 41.106 22.810 35.606 1.00 23.21 103 PHE B N 1
ATOM 2037 C CA . PHE B 1 105 ? 42.125 23.223 34.652 1.00 20.55 103 PHE B CA 1
ATOM 2038 C C . PHE B 1 105 ? 43.500 23.283 35.322 1.00 23.20 103 PHE B C 1
ATOM 2039 O O . PHE B 1 105 ? 44.494 22.876 34.726 1.00 25.72 103 PHE B O 1
ATOM 2047 N N . GLU B 1 106 ? 43.573 23.781 36.558 1.00 19.93 104 GLU B N 1
ATOM 2048 C CA . GLU B 1 106 ? 44.891 23.898 37.152 1.00 23.13 104 GLU B CA 1
ATOM 2049 C C . GLU B 1 106 ? 45.438 22.484 37.385 1.00 21.67 104 GLU B C 1
ATOM 2050 O O . GLU B 1 106 ? 46.626 22.265 37.184 1.00 21.59 104 GLU B O 1
ATOM 2056 N N . SER B 1 107 ? 44.571 21.523 37.731 1.00 18.98 105 SER B N 1
ATOM 2057 C CA . SER B 1 107 ? 45.015 20.127 37.901 1.00 19.84 105 SER B CA 1
ATOM 2058 C C . SER B 1 107 ? 45.493 19.509 36.576 1.00 27.25 105 SER B C 1
ATOM 2059 O O . SER B 1 107 ? 46.236 18.513 36.560 1.00 26.65 105 SER B O 1
ATOM 2062 N N . ALA B 1 108 ? 45.061 20.101 35.467 1.00 30.84 106 ALA B N 1
ATOM 2063 C CA . ALA B 1 108 ? 45.434 19.621 34.143 1.00 34.67 106 ALA B CA 1
ATOM 2064 C C . ALA B 1 108 ? 46.536 20.488 33.541 1.00 32.85 106 ALA B C 1
ATOM 2065 O O . ALA B 1 108 ? 46.751 20.473 32.336 1.00 35.05 106 ALA B O 1
ATOM 2067 N N . ASN B 1 109 ? 47.219 21.242 34.399 1.00 30.70 107 ASN B N 1
ATOM 2068 C CA . ASN B 1 109 ? 48.299 22.153 34.004 1.00 29.61 107 ASN B CA 1
ATOM 2069 C C . ASN B 1 109 ? 47.900 23.137 32.904 1.00 35.33 107 ASN B C 1
ATOM 2070 O O . ASN B 1 109 ? 48.690 23.460 32.007 1.00 33.66 107 ASN B O 1
ATOM 2075 N N . ILE B 1 110 ? 46.669 23.628 32.999 1.00 28.84 108 ILE B N 1
ATOM 2076 C CA . ILE B 1 110 ? 46.148 24.590 32.044 1.00 33.43 108 ILE B CA 1
ATOM 2077 C C . ILE B 1 110 ? 45.823 25.883 32.773 1.00 37.14 108 ILE B C 1
ATOM 2078 O O . ILE B 1 110 ? 45.050 25.890 33.727 1.00 30.37 108 ILE B O 1
ATOM 2083 N N . GLU B 1 111 ? 46.436 26.980 32.343 1.00 36.72 109 GLU B N 1
ATOM 2084 C CA . GLU B 1 111 ? 46.232 28.255 33.024 1.00 38.74 109 GLU B CA 1
ATOM 2085 C C . GLU B 1 111 ? 44.883 28.848 32.646 1.00 37.35 109 GLU B C 1
ATOM 2086 O O . GLU B 1 111 ? 44.479 28.787 31.484 1.00 38.32 109 GLU B O 1
ATOM 2092 N N . VAL B 1 112 ? 44.172 29.401 33.622 1.00 35.16 110 VAL B N 1
ATOM 2093 C CA . VAL B 1 112 ? 42.974 30.176 33.321 1.00 27.77 110 VAL B CA 1
ATOM 2094 C C . VAL B 1 112 ? 43.288 31.655 33.520 1.00 33.57 110 VAL B C 1
ATOM 2095 O O . VAL B 1 112 ? 43.504 32.104 34.642 1.00 39.14 110 VAL B O 1
ATOM 2099 N N . LEU B 1 113 ? 43.313 32.410 32.430 1.00 32.17 111 LEU B N 1
ATOM 2100 C CA . LEU B 1 113 ? 43.566 33.837 32.530 1.00 29.68 111 LEU B CA 1
ATOM 2101 C C . LEU B 1 113 ? 42.344 34.530 33.137 1.00 34.61 111 LEU B C 1
ATOM 2102 O O . LEU B 1 113 ? 41.222 34.041 32.997 1.00 31.92 111 LEU B O 1
ATOM 2107 N N . PRO B 1 114 ? 42.554 35.675 33.813 1.00 32.60 112 PRO B N 1
ATOM 2108 C CA . PRO B 1 114 ? 41.417 36.377 34.422 1.00 38.96 112 PRO B CA 1
ATOM 2109 C C . PRO B 1 114 ? 40.423 36.911 33.390 1.00 33.04 112 PRO B C 1
ATOM 2110 O O . PRO B 1 114 ? 40.819 37.385 32.324 1.00 32.52 112 PRO B O 1
ATOM 2114 N N . PHE B 1 115 ? 39.139 36.822 33.709 1.00 32.86 113 PHE B N 1
ATOM 2115 C CA . PHE B 1 115 ? 38.117 37.497 32.925 1.00 32.13 113 PHE B CA 1
ATOM 2116 C C . PHE B 1 115 ? 38.249 38.987 33.148 1.00 37.01 113 PHE B C 1
ATOM 2117 O O . PHE B 1 115 ? 38.579 39.408 34.247 1.00 36.32 113 PHE B O 1
ATOM 2125 N N . THR B 1 116 ? 37.994 39.772 32.105 1.00 42.30 114 THR B N 1
ATOM 2126 C CA . THR B 1 116 ? 38.136 41.226 32.156 1.00 44.05 114 THR B CA 1
ATOM 2127 C C . THR B 1 116 ? 36.791 41.950 32.127 1.00 40.45 114 THR B C 1
ATOM 2128 O O . THR B 1 116 ? 35.850 41.508 31.460 1.00 46.07 114 THR B O 1
ATOM 2132 N N . PHE B 1 117 ? 36.710 43.076 32.832 1.00 40.33 115 PHE B N 1
ATOM 2133 C CA . PHE B 1 117 ? 35.433 43.757 33.019 1.00 38.19 115 PHE B CA 1
ATOM 2134 C C . PHE B 1 117 ? 35.482 45.248 32.699 1.00 49.94 115 PHE B C 1
ATOM 2135 O O . PHE B 1 117 ? 34.451 45.855 32.403 1.00 59.74 115 PHE B O 1
ATOM 2143 N N . ASN B 1 122 ? 31.733 49.407 30.729 1.00 75.33 120 ASN B N 1
ATOM 2144 C CA . ASN B 1 122 ? 31.149 50.552 31.418 1.00 76.08 120 ASN B CA 1
ATOM 2145 C C . ASN B 1 122 ? 29.697 50.785 31.016 1.00 72.77 120 ASN B C 1
ATOM 2146 O O . ASN B 1 122 ? 29.188 51.905 31.099 1.00 73.20 120 ASN B O 1
ATOM 2151 N N . GLU B 1 123 ? 29.031 49.722 30.583 1.00 71.56 121 GLU B N 1
ATOM 2152 C CA . GLU B 1 123 ? 27.640 49.817 30.161 1.00 75.63 121 GLU B CA 1
ATOM 2153 C C . GLU B 1 123 ? 26.704 50.174 31.321 1.00 72.70 121 GLU B C 1
ATOM 2154 O O . GLU B 1 123 ? 27.114 50.255 32.480 1.00 66.92 121 GLU B O 1
ATOM 2160 N N . GLU B 1 124 ? 25.440 50.412 30.996 1.00 76.61 122 GLU B N 1
ATOM 2161 C CA . GLU B 1 124 ? 24.464 50.779 32.010 1.00 73.72 122 GLU B CA 1
ATOM 2162 C C . GLU B 1 124 ? 23.909 49.551 32.716 1.00 63.97 122 GLU B C 1
ATOM 2163 O O . GLU B 1 124 ? 23.724 48.492 32.110 1.00 65.11 122 GLU B O 1
ATOM 2169 N N . HIS B 1 125 ? 23.685 49.681 34.015 1.00 57.81 123 HIS B N 1
ATOM 2170 C CA . HIS B 1 125 ? 23.110 48.583 34.775 1.00 60.58 123 HIS B CA 1
ATOM 2171 C C . HIS B 1 125 ? 21.986 49.113 35.657 1.00 63.00 123 HIS B C 1
ATOM 2172 O O . HIS B 1 125 ? 22.220 49.930 36.545 1.00 67.54 123 HIS B O 1
ATOM 2179 N N . VAL B 1 126 ? 20.763 48.668 35.389 1.00 56.96 124 VAL B N 1
ATOM 2180 C CA . VAL B 1 126 ? 19.643 48.959 36.271 1.00 57.47 124 VAL B CA 1
ATOM 2181 C C . VAL B 1 126 ? 19.639 47.950 37.421 1.00 61.44 124 VAL B C 1
ATOM 2182 O O . VAL B 1 126 ? 19.341 48.298 38.567 1.00 62.65 124 VAL B O 1
ATOM 2186 N N . ASN B 1 127 ? 19.994 46.702 37.110 1.00 54.47 125 ASN B N 1
ATOM 2187 C CA . ASN B 1 127 ? 20.002 45.634 38.103 1.00 50.74 125 ASN B CA 1
ATOM 2188 C C . ASN B 1 127 ? 21.378 44.985 38.199 1.00 45.07 125 ASN B C 1
ATOM 2189 O O . ASN B 1 127 ? 21.643 43.981 37.539 1.00 43.33 125 ASN B O 1
ATOM 2194 N N . ILE B 1 128 ? 22.260 45.563 39.015 1.00 45.88 126 ILE B N 1
ATOM 2195 C CA . ILE B 1 128 ? 23.647 45.103 39.066 1.00 40.45 126 ILE B CA 1
ATOM 2196 C C . ILE B 1 128 ? 23.732 43.656 39.568 1.00 37.87 126 ILE B C 1
ATOM 2197 O O . ILE B 1 128 ? 24.547 42.875 39.082 1.00 39.47 126 ILE B O 1
ATOM 2202 N N . LYS B 1 129 ? 22.868 43.303 40.520 1.00 40.42 127 LYS B N 1
ATOM 2203 C CA . LYS B 1 129 ? 22.795 41.933 41.040 1.00 44.37 127 LYS B CA 1
ATOM 2204 C C . LYS B 1 129 ? 22.636 40.971 39.876 1.00 41.56 127 LYS B C 1
ATOM 2205 O O . LYS B 1 129 ? 23.383 39.995 39.718 1.00 37.50 127 LYS B O 1
ATOM 2211 N N . LYS B 1 130 ? 21.660 41.284 39.033 1.00 43.54 128 LYS B N 1
ATOM 2212 C CA . LYS B 1 130 ? 21.255 40.390 37.969 1.00 42.25 128 LYS B CA 1
ATOM 2213 C C . LYS B 1 130 ? 22.396 40.306 36.957 1.00 43.59 128 LYS B C 1
ATOM 2214 O O . LYS B 1 130 ? 22.835 39.210 36.581 1.00 48.37 128 LYS B O 1
ATOM 2220 N N . ASP B 1 131 ? 22.907 41.470 36.563 1.00 38.10 129 ASP B N 1
ATOM 2221 C CA . ASP B 1 131 ? 23.922 41.552 35.513 1.00 41.47 129 ASP B CA 1
ATOM 2222 C C . ASP B 1 131 ? 25.253 40.878 35.877 1.00 44.93 129 ASP B C 1
ATOM 2223 O O . ASP B 1 131 ? 25.840 40.174 35.049 1.00 40.11 129 ASP B O 1
ATOM 2228 N N . VAL B 1 132 ? 25.752 41.106 37.091 1.00 43.93 130 VAL B N 1
ATOM 2229 C CA . VAL B 1 132 ? 26.967 40.406 37.524 1.00 39.65 130 VAL B CA 1
ATOM 2230 C C . VAL B 1 132 ? 26.704 38.903 37.604 1.00 37.27 130 VAL B C 1
ATOM 2231 O O . VAL B 1 132 ? 27.594 38.095 37.308 1.00 30.67 130 VAL B O 1
ATOM 2235 N N . CYS B 1 133 ? 25.484 38.519 37.985 1.00 31.29 131 CYS B N 1
ATOM 2236 C CA . CYS B 1 133 ? 25.127 37.097 38.002 1.00 37.27 131 CYS B CA 1
ATOM 2237 C C . CYS B 1 133 ? 25.250 36.505 36.600 1.00 38.86 131 CYS B C 1
ATOM 2238 O O . CYS B 1 133 ? 25.820 35.426 36.436 1.00 35.26 131 CYS B O 1
ATOM 2241 N N . LYS B 1 134 ? 24.739 37.208 35.588 1.00 42.58 132 LYS B N 1
ATOM 2242 C CA . LYS B 1 134 ? 24.878 36.715 34.216 1.00 46.73 132 LYS B CA 1
ATOM 2243 C C . LYS B 1 134 ? 26.311 36.721 33.721 1.00 37.29 132 LYS B C 1
ATOM 2244 O O . LYS B 1 134 ? 26.702 35.820 32.982 1.00 33.19 132 LYS B O 1
ATOM 2250 N N . ALA B 1 135 ? 27.083 37.730 34.114 1.00 38.18 133 ALA B N 1
ATOM 2251 C CA . ALA B 1 135 ? 28.514 37.761 33.803 1.00 28.45 133 ALA B CA 1
ATOM 2252 C C . ALA B 1 135 ? 29.198 36.481 34.289 1.00 31.81 133 ALA B C 1
ATOM 2253 O O . ALA B 1 135 ? 30.018 35.879 33.596 1.00 30.47 133 ALA B O 1
ATOM 2255 N N . LEU B 1 136 ? 28.849 36.079 35.503 1.00 31.50 134 LEU B N 1
ATOM 2256 C CA . LEU B 1 136 ? 29.409 34.894 36.123 1.00 26.33 134 LEU B CA 1
ATOM 2257 C C . LEU B 1 136 ? 28.945 33.628 35.387 1.00 30.14 134 LEU B C 1
ATOM 2258 O O . LEU B 1 136 ? 29.753 32.744 35.053 1.00 23.97 134 LEU B O 1
ATOM 2263 N N . GLU B 1 137 ? 27.651 33.561 35.104 1.00 30.75 135 GLU B N 1
ATOM 2264 C CA . GLU B 1 137 ? 27.096 32.422 34.376 1.00 34.26 135 GLU B CA 1
ATOM 2265 C C . GLU B 1 137 ? 27.743 32.292 33.001 1.00 33.97 135 GLU B C 1
ATOM 2266 O O . GLU B 1 137 ? 28.102 31.189 32.577 1.00 29.41 135 GLU B O 1
ATOM 2272 N N . ASN B 1 138 ? 27.916 33.422 32.326 1.00 31.75 136 ASN B N 1
ATOM 2273 C CA . ASN B 1 138 ? 28.607 33.449 31.040 1.00 31.79 136 ASN B CA 1
ATOM 2274 C C . ASN B 1 138 ? 30.032 32.915 31.128 1.00 31.53 136 ASN B C 1
ATOM 2275 O O . ASN B 1 138 ? 30.473 32.187 30.242 1.00 31.56 136 ASN B O 1
ATOM 2280 N N . ALA B 1 139 ? 30.757 33.290 32.186 1.00 26.79 137 ALA B N 1
ATOM 2281 C CA . ALA B 1 139 ? 32.142 32.842 32.351 1.00 21.72 137 ALA B CA 1
ATOM 2282 C C . ALA B 1 139 ? 32.199 31.347 32.608 1.00 24.72 137 ALA B C 1
ATOM 2283 O O . ALA B 1 139 ? 33.132 30.662 32.169 1.00 25.87 137 ALA B O 1
ATOM 2285 N N . ILE B 1 140 ? 31.213 30.846 33.340 1.00 23.81 138 ILE B N 1
ATOM 2286 C CA . ILE B 1 140 ? 31.124 29.411 33.582 1.00 22.89 138 ILE B CA 1
ATOM 2287 C C . ILE B 1 140 ? 30.961 28.686 32.256 1.00 26.81 138 ILE B C 1
ATOM 2288 O O . ILE B 1 140 ? 31.606 27.663 32.009 1.00 27.73 138 ILE B O 1
ATOM 2293 N N . THR B 1 141 ? 30.125 29.232 31.382 1.00 25.62 139 THR B N 1
ATOM 2294 C CA . THR B 1 141 ? 29.879 28.583 30.106 1.00 27.11 139 THR B CA 1
ATOM 2295 C C . THR B 1 141 ? 31.155 28.542 29.274 1.00 29.34 139 THR B C 1
ATOM 2296 O O . THR B 1 141 ? 31.452 27.529 28.634 1.00 27.55 139 THR B O 1
ATOM 2300 N N . VAL B 1 142 ? 31.910 29.638 29.295 1.00 29.07 140 VAL B N 1
ATOM 2301 C CA . VAL B 1 142 ? 33.186 29.717 28.590 1.00 28.17 140 VAL B CA 1
ATOM 2302 C C . VAL B 1 142 ? 34.143 28.606 29.025 1.00 23.80 140 VAL B C 1
ATOM 2303 O O . VAL B 1 142 ? 34.718 27.902 28.193 1.00 27.74 140 VAL B O 1
ATOM 2307 N N . LEU B 1 143 ? 34.307 28.439 30.333 1.00 26.21 141 LEU B N 1
ATOM 2308 C CA . LEU B 1 143 ? 35.177 27.378 30.840 1.00 25.78 141 LEU B CA 1
ATOM 2309 C C . LEU B 1 143 ? 34.625 25.967 30.541 1.00 22.17 141 LEU B C 1
ATOM 2310 O O . LEU B 1 143 ? 35.388 25.045 30.267 1.00 21.57 141 LEU B O 1
ATOM 2315 N N . LYS B 1 144 ? 33.308 25.803 30.590 1.00 22.74 142 LYS B N 1
ATOM 2316 C CA . LYS B 1 144 ? 32.708 24.515 30.231 1.00 25.80 142 LYS B CA 1
ATOM 2317 C C . LYS B 1 144 ? 32.943 24.185 28.769 1.00 29.38 142 LYS B C 1
ATOM 2318 O O . LYS B 1 144 ? 33.224 23.040 28.416 1.00 26.18 142 LYS B O 1
ATOM 2324 N N . GLU B 1 145 ? 32.807 25.186 27.902 1.00 23.55 143 GLU B N 1
ATOM 2325 C CA . GLU B 1 145 ? 33.069 24.963 26.492 1.00 29.30 143 GLU B CA 1
ATOM 2326 C C . GLU B 1 145 ? 34.539 24.632 26.265 1.00 30.98 143 GLU B C 1
ATOM 2327 O O . GLU B 1 145 ? 34.857 23.719 25.509 1.00 28.60 143 GLU B O 1
ATOM 2333 N N . LYS B 1 146 ? 35.419 25.347 26.961 1.00 26.27 144 LYS B N 1
ATOM 2334 C CA . LYS B 1 146 ? 36.860 25.119 26.878 1.00 25.28 144 LYS B CA 1
ATOM 2335 C C . LYS B 1 146 ? 37.213 23.696 27.328 1.00 28.00 144 LYS B C 1
ATOM 2336 O O . LYS B 1 146 ? 38.027 23.009 26.710 1.00 29.52 144 LYS B O 1
ATOM 2342 N N . LYS B 1 147 ? 36.572 23.262 28.408 1.00 22.01 145 LYS B N 1
ATOM 2343 C CA . LYS B 1 147 ? 36.725 21.896 28.909 1.00 22.80 145 LYS B CA 1
ATOM 2344 C C . LYS B 1 147 ? 36.161 20.862 27.944 1.00 30.57 145 LYS B C 1
ATOM 2345 O O . LYS B 1 147 ? 36.793 19.830 27.684 1.00 28.35 145 LYS B O 1
ATOM 2351 N N . ASN B 1 148 ? 34.965 21.123 27.415 1.00 27.01 146 ASN B N 1
ATOM 2352 C CA . ASN B 1 148 ? 34.363 20.184 26.478 1.00 30.12 146 ASN B CA 1
ATOM 2353 C C . ASN B 1 148 ? 35.221 19.982 25.243 1.00 33.54 146 ASN B C 1
ATOM 2354 O O . ASN B 1 148 ? 35.249 18.896 24.672 1.00 32.65 146 ASN B O 1
ATOM 2359 N N . GLU B 1 149 ? 35.943 21.020 24.832 1.00 29.76 147 GLU B N 1
ATOM 2360 C CA . GLU B 1 149 ? 36.754 20.895 23.619 1.00 36.55 147 GLU B CA 1
ATOM 2361 C C . GLU B 1 149 ? 37.904 19.923 23.851 1.00 34.40 147 GLU B C 1
ATOM 2362 O O . GLU B 1 149 ? 38.460 19.365 22.899 1.00 39.80 147 GLU B O 1
ATOM 2368 N N . LEU B 1 150 ? 38.237 19.719 25.124 1.00 30.13 148 LEU B N 1
ATOM 2369 C CA . LEU B 1 150 ? 39.345 18.858 25.526 1.00 38.81 148 LEU B CA 1
ATOM 2370 C C . LEU B 1 150 ? 38.939 17.421 25.832 1.00 36.98 148 LEU B C 1
ATOM 2371 O O . LEU B 1 150 ? 39.803 16.568 26.015 1.00 36.60 148 LEU B O 1
ATOM 2376 N N . LEU B 1 151 ? 37.632 17.171 25.913 1.00 34.05 149 LEU B N 1
ATOM 2377 C CA . LEU B 1 151 ? 37.091 15.849 26.233 1.00 35.31 149 LEU B CA 1
ATOM 2378 C C . LEU B 1 151 ? 36.523 15.124 25.004 1.00 41.88 149 LEU B C 1
ATOM 2379 O O . LEU B 1 151 ? 35.976 14.018 25.106 1.00 42.35 149 LEU B O 1
#